Protein AF-A0A920AM09-F1 (afdb_monomer_lite)

Radius of gyration: 29.44 Å; chains: 1; bounding box: 58×62×79 Å

pLDDT: mean 76.18, std 18.95, range [20.17, 94.5]

Structure (mmCIF, N/CA/C/O backbone):
data_AF-A0A920AM09-F1
#
_entry.id   AF-A0A920AM09-F1
#
loop_
_atom_site.group_PDB
_atom_site.id
_atom_site.type_symbol
_atom_site.label_atom_id
_atom_site.label_alt_id
_atom_site.label_comp_id
_atom_site.label_asym_id
_atom_site.label_entity_id
_atom_site.label_seq_id
_atom_site.pdbx_PDB_ins_code
_atom_site.Cartn_x
_atom_site.Cartn_y
_atom_site.Cartn_z
_atom_site.occupancy
_atom_site.B_iso_or_equiv
_atom_site.auth_seq_id
_atom_site.auth_comp_id
_atom_site.auth_asym_id
_atom_site.auth_atom_id
_atom_site.pdbx_PDB_model_num
ATOM 1 N N . MET A 1 1 ? -34.290 -19.938 32.658 1.00 31.14 1 MET A N 1
ATOM 2 C CA . MET A 1 1 ? -33.716 -21.029 31.843 1.00 31.14 1 MET A CA 1
ATOM 3 C C . MET A 1 1 ? -32.920 -20.374 30.726 1.00 31.14 1 MET A C 1
ATOM 5 O O . MET A 1 1 ? -33.521 -19.741 29.872 1.00 31.14 1 MET A O 1
ATOM 9 N N . TRP A 1 2 ? -31.589 -20.381 30.822 1.00 20.17 2 TRP A N 1
ATOM 10 C CA . TRP A 1 2 ? -30.698 -19.713 29.867 1.00 20.17 2 TRP A CA 1
ATOM 11 C C . TRP A 1 2 ? -30.394 -20.670 28.713 1.00 20.17 2 TRP A C 1
ATOM 13 O O . TRP A 1 2 ? -29.885 -21.763 28.949 1.00 20.17 2 TRP A O 1
ATOM 23 N N . ILE A 1 3 ? -30.733 -20.288 27.482 1.00 25.25 3 ILE A N 1
ATOM 24 C CA . ILE A 1 3 ? -30.400 -21.063 26.281 1.00 25.25 3 ILE A CA 1
ATOM 25 C C . ILE A 1 3 ? -29.057 -20.542 25.762 1.00 25.25 3 ILE A C 1
ATOM 27 O O . ILE A 1 3 ? -28.988 -19.478 25.153 1.00 25.25 3 ILE A O 1
ATOM 31 N N . LEU A 1 4 ? -27.988 -21.293 26.025 1.00 26.59 4 LEU A N 1
ATOM 32 C CA . LEU A 1 4 ? -26.680 -21.108 25.397 1.00 26.59 4 LEU A CA 1
ATOM 33 C C . LEU A 1 4 ? -26.758 -21.617 23.951 1.00 26.59 4 LEU A C 1
ATOM 35 O O . LEU A 1 4 ? -26.717 -22.824 23.712 1.00 26.59 4 LEU A O 1
ATOM 39 N N . LYS A 1 5 ? -26.870 -20.708 22.977 1.00 24.98 5 LYS A N 1
ATOM 40 C CA . LYS A 1 5 ? -26.610 -21.041 21.570 1.00 24.98 5 LYS A CA 1
ATOM 41 C C . LYS A 1 5 ? -25.098 -21.157 21.377 1.00 24.98 5 LYS A C 1
ATOM 43 O O . LYS A 1 5 ? -24.401 -20.151 21.333 1.00 24.98 5 LYS A O 1
ATOM 48 N N . HIS A 1 6 ? -24.607 -22.387 21.261 1.00 26.73 6 HIS A N 1
ATOM 49 C CA . HIS A 1 6 ? -23.280 -22.654 20.719 1.00 26.73 6 HIS A CA 1
ATOM 50 C C . HIS A 1 6 ? -23.381 -22.617 19.194 1.00 26.73 6 HIS A C 1
ATOM 52 O O . HIS A 1 6 ? -23.959 -23.516 18.584 1.00 26.73 6 HIS A O 1
ATOM 58 N N . SER A 1 7 ? -22.846 -21.567 18.580 1.00 26.58 7 SER A N 1
ATOM 59 C CA . SER A 1 7 ? -22.617 -21.528 17.138 1.00 26.58 7 SER A CA 1
ATOM 60 C C . SER A 1 7 ? -21.300 -22.247 16.858 1.00 26.58 7 SER A C 1
ATOM 62 O O . SER A 1 7 ? -20.233 -21.646 16.922 1.00 26.58 7 SER A O 1
ATOM 64 N N . VAL A 1 8 ? -21.359 -23.553 16.598 1.00 26.77 8 VAL A N 1
ATOM 65 C CA . VAL A 1 8 ? -20.228 -24.274 16.004 1.00 26.77 8 VAL A CA 1
ATOM 66 C C . VAL A 1 8 ? -20.214 -23.914 14.523 1.00 26.77 8 VAL A C 1
ATOM 68 O O . VAL A 1 8 ? -21.102 -24.315 13.772 1.00 26.77 8 VAL A O 1
ATOM 71 N N . MET A 1 9 ? -19.232 -23.110 14.118 1.00 29.09 9 MET A N 1
ATOM 72 C CA . MET A 1 9 ? -18.937 -22.841 12.714 1.00 29.09 9 MET A CA 1
ATOM 73 C C . MET A 1 9 ? -18.403 -24.138 12.095 1.00 29.09 9 MET A C 1
ATOM 75 O O . MET A 1 9 ? -17.237 -24.486 12.260 1.00 29.09 9 MET A O 1
ATOM 79 N N . VAL A 1 10 ? -19.279 -24.900 11.439 1.00 29.64 10 VAL A N 1
ATOM 80 C CA . VAL A 1 10 ? -18.875 -26.040 10.609 1.00 29.64 10 VAL A CA 1
ATOM 81 C C . VAL A 1 10 ? -18.317 -25.457 9.318 1.00 29.64 10 VAL A C 1
ATOM 83 O O . VAL A 1 10 ? -19.069 -25.081 8.424 1.00 29.64 10 VAL A O 1
ATOM 86 N N . ILE A 1 11 ? -16.995 -25.315 9.264 1.00 38.12 11 ILE A N 1
ATOM 87 C CA . ILE A 1 11 ? -16.286 -24.887 8.061 1.00 38.12 11 ILE A CA 1
ATOM 88 C C . ILE A 1 11 ? -16.255 -26.088 7.107 1.00 38.12 11 ILE A C 1
ATOM 90 O O . ILE A 1 11 ? -15.600 -27.094 7.384 1.00 38.12 11 ILE A O 1
ATOM 94 N N . ASP A 1 12 ? -17.009 -26.009 6.010 1.00 35.03 12 ASP A N 1
ATOM 95 C CA . ASP A 1 12 ? -17.034 -27.030 4.962 1.00 35.03 12 ASP A CA 1
ATOM 96 C C . ASP A 1 12 ? -15.652 -27.095 4.281 1.00 35.03 12 ASP A C 1
ATOM 98 O O . ASP A 1 12 ? -15.091 -26.082 3.860 1.00 35.03 12 ASP A O 1
ATOM 102 N N . HIS A 1 13 ? -15.082 -28.294 4.152 1.00 35.12 13 HIS A N 1
ATOM 103 C CA . HIS A 1 13 ? -13.776 -28.530 3.526 1.00 35.12 13 HIS A CA 1
ATOM 104 C C . HIS A 1 13 ? -13.723 -28.041 2.062 1.00 35.12 13 HIS A C 1
ATOM 106 O O . HIS A 1 13 ? -12.643 -27.787 1.523 1.00 35.12 13 HIS A O 1
ATOM 112 N N . LYS A 1 14 ? -14.884 -27.875 1.414 1.00 33.62 14 LYS A N 1
ATOM 113 C CA . LYS A 1 14 ? -15.001 -27.268 0.084 1.00 33.62 14 LYS A CA 1
ATOM 114 C C . LYS A 1 14 ? -14.874 -25.739 0.123 1.00 33.62 14 LYS A C 1
ATOM 116 O O . LYS A 1 14 ? -14.200 -25.175 -0.732 1.00 33.62 14 LYS A O 1
ATOM 121 N N . GLN A 1 15 ? -15.416 -25.092 1.159 1.00 33.66 15 GLN A N 1
ATOM 122 C CA . GLN A 1 15 ? -15.215 -23.659 1.406 1.00 33.66 15 GLN A CA 1
ATOM 123 C C . GLN A 1 15 ? -13.761 -23.343 1.749 1.00 33.66 15 GLN A C 1
ATOM 125 O O . GLN A 1 15 ? -13.256 -22.325 1.301 1.00 33.66 15 GLN A O 1
ATOM 130 N N . LEU A 1 16 ? -13.059 -24.222 2.470 1.00 33.50 16 LEU A N 1
ATOM 131 C CA . LEU A 1 16 ? -11.626 -24.051 2.740 1.00 33.50 16 LEU A CA 1
ATOM 132 C C . LEU A 1 16 ? -10.781 -24.093 1.467 1.00 33.50 16 LEU A C 1
ATOM 134 O O . LEU A 1 16 ? -9.867 -23.293 1.323 1.00 33.50 16 LEU A O 1
ATOM 138 N N . LEU A 1 17 ? -11.083 -24.996 0.533 1.00 32.41 17 LEU A N 1
ATOM 139 C CA . LEU A 1 17 ? -10.354 -25.075 -0.735 1.00 32.41 17 LEU A CA 1
ATOM 140 C C . LEU A 1 17 ? -10.650 -23.877 -1.640 1.00 32.41 17 LEU A C 1
ATOM 142 O O . LEU A 1 17 ? -9.716 -23.328 -2.214 1.00 32.41 17 LEU A O 1
ATOM 146 N N . ASP A 1 18 ? -11.904 -23.433 -1.723 1.00 35.16 18 ASP A N 1
ATOM 147 C CA . ASP A 1 18 ? -12.255 -22.232 -2.485 1.00 35.16 18 ASP A CA 1
ATOM 148 C C . ASP A 1 18 ? -11.662 -20.964 -1.843 1.00 35.16 18 ASP A C 1
ATOM 150 O O . ASP A 1 18 ? -11.123 -20.124 -2.559 1.00 35.16 18 ASP A O 1
ATOM 154 N N . GLN A 1 19 ? -11.651 -20.859 -0.509 1.00 35.53 19 GLN A N 1
ATOM 155 C CA . GLN A 1 19 ? -11.023 -19.753 0.223 1.00 35.53 19 GLN A CA 1
ATOM 156 C C . GLN A 1 19 ? -9.501 -19.750 0.038 1.00 35.53 19 GLN A C 1
ATOM 158 O O . GLN A 1 19 ? -8.938 -18.718 -0.298 1.00 35.53 19 GLN A O 1
ATOM 163 N N . VAL A 1 20 ? -8.837 -20.906 0.139 1.00 37.91 20 VAL A N 1
ATOM 164 C CA . VAL A 1 20 ? -7.390 -21.039 -0.113 1.00 37.91 20 VAL A CA 1
ATOM 165 C C . VAL A 1 20 ? -7.051 -20.738 -1.576 1.00 37.91 20 VAL A C 1
ATOM 167 O O . VAL A 1 20 ? -6.020 -20.134 -1.861 1.00 37.91 20 VAL A O 1
ATOM 170 N N . LEU A 1 21 ? -7.908 -21.118 -2.528 1.00 36.75 21 LEU A N 1
ATOM 171 C CA . LEU A 1 21 ? -7.724 -20.800 -3.947 1.00 36.75 21 LEU A CA 1
ATOM 172 C C . LEU A 1 21 ? -7.979 -19.320 -4.261 1.00 36.75 21 LEU A C 1
ATOM 174 O O . LEU A 1 21 ? -7.355 -18.799 -5.188 1.00 36.75 21 LEU A O 1
ATOM 178 N N . VAL A 1 22 ? -8.865 -18.648 -3.522 1.00 43.53 22 VAL A N 1
ATOM 179 C CA . VAL A 1 22 ? -9.056 -17.190 -3.568 1.00 43.53 22 VAL A CA 1
ATOM 180 C C . VAL A 1 22 ? -7.866 -16.482 -2.916 1.00 43.53 22 VAL A C 1
ATOM 182 O O . VAL A 1 22 ? -7.289 -15.593 -3.535 1.00 43.53 22 VAL A O 1
ATOM 185 N N . ASP A 1 23 ? -7.399 -16.940 -1.757 1.00 40.09 23 ASP A N 1
ATOM 186 C CA . ASP A 1 23 ? -6.243 -16.377 -1.054 1.00 40.09 23 ASP A CA 1
ATOM 187 C C . ASP A 1 23 ? -4.945 -16.536 -1.867 1.00 40.09 23 ASP A C 1
ATOM 189 O O . ASP A 1 23 ? -4.168 -15.591 -1.987 1.00 40.09 23 ASP A O 1
ATOM 193 N N . LEU A 1 24 ? -4.736 -17.673 -2.545 1.00 42.25 24 LEU A N 1
ATOM 194 C CA . LEU A 1 24 ? -3.617 -17.870 -3.483 1.00 42.25 24 LEU A CA 1
ATOM 195 C C . LEU A 1 24 ? -3.720 -16.997 -4.745 1.00 42.25 24 LEU A C 1
ATOM 197 O O . LEU A 1 24 ? -2.704 -16.681 -5.366 1.00 42.25 24 LEU A O 1
ATOM 201 N N . GLN A 1 25 ? -4.930 -16.603 -5.147 1.00 44.97 25 GLN A N 1
ATOM 202 C CA . GLN A 1 25 ? -5.145 -15.659 -6.248 1.00 44.97 25 GLN A CA 1
ATOM 203 C C . GLN A 1 25 ? -4.912 -14.208 -5.828 1.00 44.97 25 GLN A C 1
ATOM 205 O O . GLN A 1 25 ? -4.447 -13.405 -6.643 1.00 44.97 25 GLN A O 1
ATOM 210 N N . GLU A 1 26 ? -5.212 -13.882 -4.574 1.00 51.38 26 GLU A N 1
ATOM 211 C CA . GLU A 1 26 ? -5.020 -12.561 -3.984 1.00 51.38 26 GLU A CA 1
ATOM 212 C C . GLU A 1 26 ? -3.545 -12.318 -3.592 1.00 51.38 26 GLU A C 1
ATOM 214 O O . GLU A 1 26 ? -3.037 -11.212 -3.780 1.00 51.38 26 GLU A O 1
ATOM 219 N N . LEU A 1 27 ? -2.803 -13.367 -3.197 1.00 46.97 27 LEU A N 1
ATOM 220 C CA . LEU A 1 27 ? -1.355 -13.335 -2.894 1.00 46.97 27 LEU A CA 1
ATOM 221 C C . LEU A 1 27 ? -0.475 -12.842 -4.061 1.00 46.97 27 LEU A C 1
ATOM 223 O O . LEU A 1 27 ? 0.692 -12.508 -3.874 1.00 46.97 27 LEU A O 1
ATOM 227 N N . LEU A 1 28 ? -1.028 -12.779 -5.275 1.00 51.00 28 LEU A N 1
ATOM 228 C CA . LEU A 1 28 ? -0.326 -12.417 -6.507 1.00 51.00 28 LEU A CA 1
ATOM 229 C C . LEU A 1 28 ? -0.777 -11.072 -7.103 1.00 51.00 28 LEU A C 1
ATOM 231 O O . LEU A 1 28 ? -0.385 -10.742 -8.229 1.00 51.00 28 LEU A O 1
ATOM 235 N N . LYS A 1 29 ? -1.614 -10.290 -6.405 1.00 64.44 29 LYS A N 1
ATOM 236 C CA . LYS A 1 29 ? -2.053 -8.961 -6.873 1.00 64.44 29 LYS A CA 1
ATOM 237 C C . LYS A 1 29 ? -1.045 -7.883 -6.479 1.00 64.44 29 LYS A C 1
ATOM 239 O O . LYS A 1 29 ? -1.241 -7.114 -5.543 1.00 64.44 29 LYS A O 1
ATOM 244 N N . VAL A 1 30 ? 0.069 -7.890 -7.199 1.00 72.31 30 VAL A N 1
ATOM 245 C CA . VAL A 1 30 ? 0.989 -6.758 -7.283 1.00 72.31 30 VAL A CA 1
ATOM 246 C C . VAL A 1 30 ? 0.528 -5.870 -8.432 1.00 72.31 30 VAL A C 1
ATOM 248 O O . VAL A 1 30 ? 0.521 -6.320 -9.582 1.00 72.31 30 VAL A O 1
ATOM 251 N N . ASP A 1 31 ? 0.186 -4.628 -8.111 1.00 82.56 31 ASP A N 1
ATOM 252 C CA . ASP A 1 31 ? -0.148 -3.588 -9.074 1.00 82.56 31 ASP A CA 1
ATOM 253 C C . ASP A 1 31 ? 1.057 -2.654 -9.241 1.00 82.56 31 ASP A C 1
ATOM 255 O O . ASP A 1 31 ? 1.621 -2.143 -8.272 1.00 82.56 31 ASP A O 1
ATOM 259 N N . LEU A 1 32 ? 1.477 -2.459 -10.487 1.00 87.19 32 LEU A N 1
ATOM 260 C CA . LEU A 1 32 ? 2.599 -1.614 -10.879 1.00 87.19 32 LEU A CA 1
ATOM 261 C C . LEU A 1 32 ? 2.048 -0.458 -11.708 1.00 87.19 32 LEU A C 1
ATOM 263 O O . LEU A 1 32 ? 1.533 -0.661 -12.807 1.00 87.19 32 LEU A O 1
ATOM 267 N N . ALA A 1 33 ? 2.150 0.752 -11.177 1.00 90.44 33 ALA A N 1
ATOM 268 C CA . ALA A 1 33 ? 1.653 1.972 -11.792 1.00 90.44 33 ALA A CA 1
ATOM 269 C C . ALA A 1 33 ? 2.792 2.736 -12.474 1.00 90.44 33 ALA A C 1
ATOM 271 O O . ALA A 1 33 ? 3.104 3.864 -12.101 1.00 90.44 33 ALA A O 1
ATOM 272 N N . TYR A 1 34 ? 3.430 2.092 -13.454 1.00 89.75 34 TYR A N 1
ATOM 273 C CA . TYR A 1 34 ? 4.466 2.692 -14.294 1.00 89.75 34 TYR A CA 1
ATOM 274 C C . TYR A 1 34 ? 3.989 2.698 -15.748 1.00 89.75 34 TYR A C 1
ATOM 276 O O . TYR A 1 34 ? 3.865 1.649 -16.384 1.00 89.75 34 TYR A O 1
ATOM 284 N N . GLY A 1 35 ? 3.688 3.884 -16.276 1.00 87.56 35 GLY A N 1
ATOM 285 C CA . GLY A 1 35 ? 3.121 4.017 -17.617 1.00 87.56 35 GLY A CA 1
ATOM 286 C C . GLY A 1 35 ? 4.112 3.679 -18.729 1.00 87.56 35 GLY A C 1
ATOM 287 O O . GLY A 1 35 ? 5.285 4.031 -18.647 1.00 87.56 35 GLY A O 1
ATOM 288 N N . GLY A 1 36 ? 3.627 3.017 -19.784 1.00 85.06 36 GLY A N 1
ATOM 289 C CA . GLY A 1 36 ? 4.406 2.752 -21.005 1.00 85.06 36 GLY A CA 1
ATOM 290 C C . GLY A 1 36 ? 5.443 1.630 -20.889 1.00 85.06 36 GLY A C 1
ATOM 291 O O . GLY A 1 36 ? 6.280 1.474 -21.773 1.00 85.06 36 GLY A O 1
ATOM 292 N N . VAL A 1 37 ? 5.405 0.848 -19.806 1.00 89.94 37 VAL A N 1
ATOM 293 C CA . VAL A 1 37 ? 6.355 -0.250 -19.552 1.00 89.94 37 VAL A CA 1
ATOM 294 C C . VAL A 1 37 ? 5.859 -1.575 -20.130 1.00 89.94 37 VAL A C 1
ATOM 296 O O . VAL A 1 37 ? 6.632 -2.350 -20.688 1.00 89.94 37 VAL A O 1
ATOM 299 N N . VAL A 1 38 ? 4.555 -1.836 -20.016 1.00 89.88 38 VAL A N 1
ATOM 300 C CA . VAL A 1 38 ? 3.891 -3.027 -20.561 1.00 89.88 38 VAL A CA 1
ATOM 301 C C . VAL A 1 38 ? 2.783 -2.557 -21.490 1.00 89.88 38 VAL A C 1
ATOM 303 O O . VAL A 1 38 ? 1.700 -2.217 -21.032 1.00 89.88 38 VAL A O 1
ATOM 306 N N . GLY A 1 39 ? 3.041 -2.523 -22.797 1.00 87.38 39 GLY A N 1
ATOM 307 C CA . GLY A 1 39 ? 2.100 -1.932 -23.756 1.00 87.38 39 GLY A CA 1
ATOM 308 C C . GLY A 1 39 ? 1.770 -0.467 -23.429 1.00 87.38 39 GLY A C 1
ATOM 309 O O . GLY A 1 39 ? 2.557 0.227 -22.790 1.00 87.38 39 GLY A O 1
ATOM 310 N N . ASP A 1 40 ? 0.582 -0.014 -23.831 1.00 86.12 40 ASP A N 1
ATOM 311 C CA . ASP A 1 40 ? 0.168 1.394 -23.706 1.00 86.12 40 ASP A CA 1
ATOM 312 C C . ASP A 1 40 ? -0.620 1.705 -22.418 1.00 86.12 40 ASP A C 1
ATOM 314 O O . ASP A 1 40 ? -1.304 2.726 -22.324 1.00 86.12 40 ASP A O 1
ATOM 318 N N . CYS A 1 41 ? -0.585 0.826 -21.413 1.00 88.69 41 CYS A N 1
ATOM 319 C CA . CYS A 1 41 ? -1.321 1.045 -20.169 1.00 88.69 41 CYS A CA 1
ATOM 320 C C . CYS A 1 41 ? -0.504 1.796 -19.110 1.00 88.69 41 CYS A C 1
ATOM 322 O O . CYS A 1 41 ? 0.717 1.686 -19.014 1.00 88.69 41 CYS A O 1
ATOM 324 N N . SER A 1 42 ? -1.218 2.557 -18.275 1.00 88.19 42 SER A N 1
ATOM 325 C CA . SER A 1 42 ? -0.644 3.275 -17.128 1.00 88.19 42 SER A CA 1
ATOM 326 C C . SER A 1 42 ? -0.344 2.357 -15.942 1.00 88.19 42 SER A C 1
ATOM 328 O O . SER A 1 42 ? 0.542 2.650 -15.148 1.00 88.19 42 SER A O 1
ATOM 330 N N . ASN A 1 43 ? -1.095 1.258 -15.831 1.00 90.00 43 ASN A N 1
ATOM 331 C CA . ASN A 1 43 ? -0.969 0.267 -14.772 1.00 90.00 43 ASN A CA 1
ATOM 332 C C . ASN A 1 43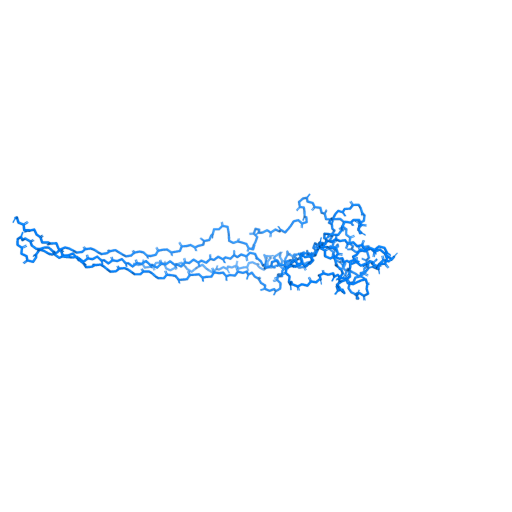 ? -0.878 -1.125 -15.388 1.00 90.00 43 ASN A C 1
ATOM 334 O O . ASN A 1 43 ? -1.633 -1.467 -16.304 1.00 90.00 43 ASN A O 1
ATOM 338 N N . PHE A 1 44 ? -0.013 -1.954 -14.832 1.00 90.69 44 PHE A N 1
ATOM 339 C CA . PHE A 1 44 ? 0.125 -3.347 -15.210 1.00 90.69 44 PHE A CA 1
ATOM 340 C C . PHE A 1 44 ? 0.299 -4.213 -13.974 1.00 90.69 44 PHE A C 1
ATOM 342 O O . PHE A 1 44 ? 0.564 -3.747 -12.869 1.00 90.69 44 PHE A O 1
ATOM 349 N N . ARG A 1 45 ? 0.115 -5.509 -14.168 1.00 88.38 45 ARG A N 1
ATOM 350 C CA . ARG A 1 45 ? 0.266 -6.495 -13.111 1.00 88.38 45 ARG A CA 1
ATOM 351 C C . ARG A 1 45 ? 0.872 -7.758 -13.669 1.00 88.38 45 ARG A C 1
ATOM 353 O O . ARG A 1 45 ? 0.797 -8.042 -14.868 1.00 88.38 45 ARG A O 1
ATOM 360 N N . ARG A 1 46 ? 1.432 -8.557 -12.774 1.00 87.12 46 ARG A N 1
ATOM 361 C CA . ARG A 1 46 ? 1.905 -9.887 -13.128 1.00 87.12 46 ARG A CA 1
ATOM 362 C C . ARG A 1 46 ? 0.715 -10.774 -13.510 1.00 87.12 46 ARG A C 1
ATOM 364 O O . ARG A 1 46 ? -0.328 -10.766 -12.848 1.00 87.12 46 ARG A O 1
ATOM 371 N N . GLN A 1 47 ? 0.875 -11.550 -14.572 1.00 85.50 47 GLN A N 1
ATOM 372 C CA . GLN A 1 47 ? -0.077 -12.567 -14.988 1.00 85.50 47 GLN A CA 1
ATOM 373 C C . GLN A 1 47 ? -0.184 -13.671 -13.924 1.00 85.50 47 GLN A C 1
ATOM 375 O O . GLN A 1 47 ? 0.722 -13.927 -13.121 1.00 85.50 47 GLN A O 1
ATOM 380 N N . LYS A 1 48 ? -1.346 -14.321 -13.868 1.00 80.75 48 LYS A N 1
ATOM 381 C CA . LYS A 1 48 ? -1.577 -15.428 -12.939 1.00 80.75 48 LYS A CA 1
ATOM 382 C C . LYS A 1 48 ? -0.797 -16.654 -13.422 1.00 80.75 48 LYS A C 1
ATOM 384 O O . LYS A 1 48 ? -0.898 -17.020 -14.584 1.00 80.75 48 LYS A O 1
ATOM 389 N N . GLY A 1 49 ? -0.058 -17.296 -12.517 1.00 78.50 49 GLY A N 1
ATOM 390 C CA . GLY A 1 49 ? 0.689 -18.528 -12.803 1.00 78.50 49 GLY A CA 1
ATOM 391 C C . GLY A 1 49 ? 2.098 -18.343 -13.378 1.00 78.50 49 GLY A C 1
ATOM 392 O O . GLY A 1 49 ? 2.806 -19.333 -13.518 1.00 78.50 49 GLY A O 1
ATOM 393 N N . THR A 1 50 ? 2.535 -17.115 -13.663 1.00 81.88 50 THR A N 1
ATOM 394 C CA . THR A 1 50 ? 3.926 -16.829 -14.056 1.00 81.88 50 THR A CA 1
ATOM 395 C C . THR A 1 50 ? 4.809 -16.611 -12.824 1.00 81.88 50 THR A C 1
ATOM 397 O O . THR A 1 50 ? 4.300 -16.542 -11.706 1.00 81.88 50 THR A O 1
ATOM 400 N N . ASN A 1 51 ? 6.132 -16.530 -12.982 1.00 80.88 51 ASN A N 1
ATOM 401 C CA . ASN A 1 51 ? 7.062 -16.191 -11.893 1.00 80.88 51 ASN A CA 1
ATOM 402 C C . ASN A 1 51 ? 7.443 -14.699 -11.878 1.00 80.88 51 ASN A C 1
ATOM 404 O O . ASN A 1 51 ? 7.949 -14.231 -10.863 1.00 80.88 51 ASN A O 1
ATOM 408 N N . GLY A 1 52 ? 7.120 -13.938 -12.933 1.00 81.06 52 GLY A N 1
ATOM 409 C CA . GLY A 1 52 ? 7.420 -12.505 -13.016 1.00 81.06 52 GLY A CA 1
ATOM 410 C C . GLY A 1 52 ? 8.889 -12.228 -13.333 1.00 81.06 52 GLY A C 1
ATOM 411 O O . GLY A 1 52 ? 9.401 -11.176 -12.967 1.00 81.06 52 GLY A O 1
ATOM 412 N N . SER A 1 53 ? 9.573 -13.183 -13.965 1.00 85.25 53 SER A N 1
ATOM 413 C CA . SER A 1 53 ? 10.994 -13.089 -14.314 1.00 85.25 53 SER A CA 1
ATOM 414 C C . SER A 1 53 ? 11.226 -12.594 -15.745 1.00 85.25 53 SER A C 1
ATOM 416 O O . SER A 1 53 ? 12.368 -12.354 -16.126 1.00 85.25 53 SER A O 1
ATOM 418 N N . SER A 1 54 ? 10.169 -12.431 -16.544 1.00 87.19 54 SER A N 1
ATOM 419 C CA . SER A 1 54 ? 10.220 -11.883 -17.903 1.00 87.19 54 SER A CA 1
ATOM 420 C C . SER A 1 54 ? 9.224 -10.730 -18.069 1.00 87.19 54 SER A C 1
ATOM 422 O O . SER A 1 54 ? 8.140 -10.796 -17.493 1.00 87.19 54 SER A O 1
ATOM 424 N N . PRO A 1 55 ? 9.492 -9.717 -18.919 1.00 87.19 55 PRO A N 1
ATOM 425 C CA . PRO A 1 55 ? 8.493 -8.697 -19.263 1.00 87.19 55 PRO A CA 1
ATOM 426 C C . PRO A 1 55 ? 7.182 -9.282 -19.810 1.00 87.19 55 PRO A C 1
ATOM 428 O O . PRO A 1 55 ? 6.108 -8.733 -19.579 1.00 87.19 55 PRO A O 1
ATOM 431 N N . SER A 1 56 ? 7.256 -10.432 -20.490 1.00 90.00 56 SER A N 1
ATOM 432 C CA . SER A 1 56 ? 6.083 -11.142 -21.023 1.00 90.00 56 SER A CA 1
ATOM 433 C C . SER A 1 56 ? 5.177 -11.750 -19.945 1.00 90.00 56 SER A C 1
ATOM 435 O O . SER A 1 56 ? 4.022 -12.063 -20.227 1.00 90.00 56 SER A O 1
ATOM 437 N N . ASP A 1 57 ? 5.659 -11.852 -18.702 1.00 88.44 57 ASP A N 1
ATOM 438 C CA . ASP A 1 57 ? 4.881 -12.329 -17.557 1.00 88.44 57 ASP A CA 1
ATOM 439 C C . ASP A 1 57 ? 3.914 -11.277 -17.015 1.00 88.44 57 ASP A C 1
ATOM 441 O O . ASP A 1 57 ? 3.179 -11.556 -16.066 1.00 88.44 57 ASP A O 1
ATOM 445 N N . PHE A 1 58 ? 3.921 -10.069 -17.572 1.00 89.38 58 PHE A N 1
ATOM 446 C CA . PHE A 1 58 ? 3.084 -8.959 -17.148 1.00 89.38 58 PHE A CA 1
ATOM 447 C C . PHE A 1 58 ? 2.030 -8.659 -18.205 1.00 89.38 58 PHE A C 1
ATOM 449 O O . PHE A 1 58 ? 2.178 -8.965 -19.387 1.00 89.38 58 PHE A O 1
ATOM 456 N N . ARG A 1 59 ? 0.909 -8.103 -17.760 1.00 91.62 59 ARG A N 1
ATOM 457 C CA . ARG A 1 59 ? -0.174 -7.650 -18.627 1.00 91.62 59 ARG A CA 1
ATOM 458 C C . ARG A 1 59 ? -0.747 -6.354 -18.097 1.00 91.62 59 ARG A C 1
ATOM 460 O O . ARG A 1 59 ? -0.653 -6.076 -16.900 1.00 91.62 59 ARG A O 1
ATOM 467 N N . CYS A 1 60 ? -1.420 -5.619 -18.970 1.00 92.06 60 CYS A N 1
ATOM 468 C CA . CYS A 1 60 ? -2.168 -4.450 -18.551 1.00 92.06 60 CYS A CA 1
ATOM 469 C C . CYS A 1 60 ? -3.192 -4.792 -17.470 1.00 92.06 60 CYS A C 1
ATOM 471 O O . CYS A 1 60 ? -3.852 -5.838 -17.505 1.00 92.06 60 CYS A O 1
ATOM 473 N N . TRP A 1 61 ? -3.276 -3.896 -16.493 1.00 89.00 61 TRP A N 1
ATOM 474 C CA . TRP A 1 61 ? -4.273 -3.937 -15.442 1.00 89.00 61 TRP A CA 1
ATOM 475 C C . TRP A 1 61 ? -5.624 -3.507 -16.018 1.00 89.00 61 TRP A C 1
ATOM 477 O O . TRP A 1 61 ? -5.710 -2.570 -16.813 1.00 89.00 61 TRP A O 1
ATOM 487 N N . THR A 1 62 ? -6.686 -4.197 -15.622 1.00 88.25 62 THR A N 1
ATOM 488 C CA . THR A 1 62 ? -8.035 -4.044 -16.167 1.00 88.25 62 THR A CA 1
ATOM 489 C C . THR A 1 62 ? -9.057 -3.853 -15.050 1.00 88.25 62 THR A C 1
ATOM 491 O O . THR A 1 62 ? -9.113 -4.609 -14.083 1.00 88.25 62 THR A O 1
ATOM 494 N N . SER A 1 63 ? -9.896 -2.824 -15.181 1.00 81.31 63 SER A N 1
ATOM 495 C CA . SER A 1 63 ? -11.014 -2.571 -14.268 1.00 81.31 63 SER A CA 1
ATOM 496 C C . SER A 1 63 ? -12.301 -3.151 -14.861 1.00 81.31 63 SER A C 1
ATOM 498 O O . SER A 1 63 ? -12.575 -2.861 -16.026 1.00 81.31 63 SER A O 1
ATOM 500 N N . PRO A 1 64 ? -13.145 -3.854 -14.081 1.00 79.94 64 PRO A N 1
ATOM 501 C CA . PRO A 1 64 ? -13.071 -4.044 -12.627 1.00 79.94 64 PRO A CA 1
ATOM 502 C C . PRO A 1 64 ? -12.309 -5.298 -12.162 1.00 79.94 64 PRO A C 1
ATOM 504 O O . PRO A 1 64 ? -12.039 -5.398 -10.968 1.00 79.94 64 PRO A O 1
ATOM 507 N N . ASP A 1 65 ? -11.963 -6.217 -13.064 1.00 79.88 65 ASP A N 1
ATOM 508 C CA . ASP A 1 65 ? -11.522 -7.583 -12.731 1.00 79.88 65 ASP A CA 1
ATOM 509 C C . ASP A 1 65 ? -10.248 -7.658 -11.876 1.00 79.88 65 ASP A C 1
ATOM 511 O O . ASP A 1 65 ? -10.087 -8.570 -11.063 1.00 79.88 65 ASP A O 1
ATOM 515 N N . ASP A 1 66 ? -9.343 -6.689 -12.020 1.00 79.69 66 ASP A N 1
ATOM 516 C CA . ASP A 1 66 ? -8.090 -6.655 -11.266 1.00 79.69 66 ASP A CA 1
ATOM 517 C C . ASP A 1 66 ? -8.172 -5.896 -9.945 1.00 79.69 66 ASP A C 1
ATOM 519 O O . ASP A 1 66 ? -7.207 -5.900 -9.179 1.00 79.69 66 ASP A O 1
ATOM 523 N N . ARG A 1 67 ? -9.315 -5.278 -9.633 1.00 76.88 67 ARG A N 1
ATOM 524 C CA . ARG A 1 67 ? -9.489 -4.593 -8.352 1.00 76.88 67 ARG A CA 1
ATOM 525 C C . ARG A 1 67 ? -9.397 -5.594 -7.199 1.00 76.88 67 ARG A C 1
ATOM 527 O O . ARG A 1 67 ? -9.841 -6.742 -7.286 1.00 76.88 67 ARG A O 1
ATOM 534 N N . PHE A 1 68 ? -8.826 -5.137 -6.088 1.00 74.94 68 PHE A N 1
ATOM 535 C CA . PHE A 1 68 ? -8.845 -5.902 -4.848 1.00 74.94 68 PHE A CA 1
ATOM 536 C C . PHE A 1 68 ? -10.288 -6.063 -4.353 1.00 74.94 68 PHE A C 1
ATOM 538 O O . PHE A 1 68 ? -11.033 -5.079 -4.280 1.00 74.94 68 PHE A O 1
ATOM 545 N N . ASN A 1 69 ? -10.680 -7.292 -4.015 1.00 73.44 69 ASN A N 1
ATOM 546 C CA . ASN A 1 69 ? -12.003 -7.573 -3.475 1.00 73.44 69 ASN A CA 1
ATOM 547 C C . ASN A 1 69 ? -11.980 -7.443 -1.949 1.00 73.44 69 ASN A C 1
ATOM 549 O O . ASN A 1 69 ? -11.363 -8.241 -1.254 1.00 73.44 69 ASN A O 1
ATOM 553 N N . TYR A 1 70 ? -12.685 -6.444 -1.429 1.00 67.75 70 TYR A N 1
ATOM 554 C CA . TYR A 1 70 ? -12.747 -6.149 0.003 1.00 67.75 70 TYR A CA 1
ATOM 555 C C . TYR A 1 70 ? -13.799 -6.961 0.758 1.00 67.75 70 TYR A C 1
ATOM 557 O O . TYR A 1 70 ? -13.767 -6.996 1.984 1.00 67.75 70 TYR A O 1
ATOM 565 N N . ASN A 1 71 ? -14.738 -7.583 0.042 1.00 64.56 71 ASN A N 1
ATOM 566 C CA . ASN A 1 71 ? -15.899 -8.229 0.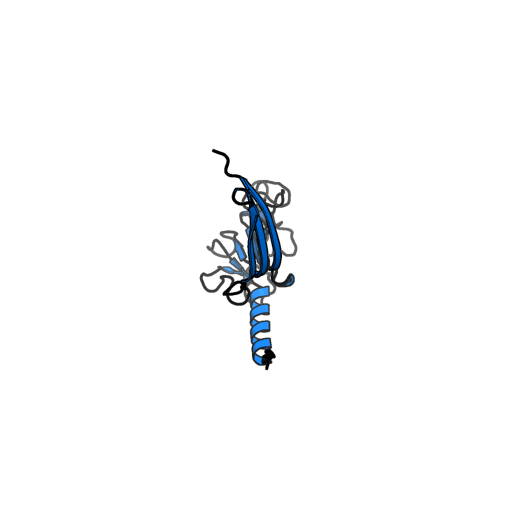643 1.00 64.56 71 ASN A CA 1
ATOM 567 C C . ASN A 1 71 ? -15.564 -9.370 1.629 1.00 64.56 71 ASN A C 1
ATOM 569 O O . ASN A 1 71 ? -16.270 -9.479 2.625 1.00 64.56 71 ASN A O 1
ATOM 573 N N . PRO A 1 72 ? -14.525 -10.205 1.409 1.00 63.09 72 PRO A N 1
ATOM 574 C CA . PRO A 1 72 ? -14.191 -11.261 2.363 1.00 63.09 72 PRO A CA 1
ATOM 575 C C . PRO A 1 72 ? -13.326 -10.789 3.542 1.00 63.09 72 PRO A C 1
ATOM 577 O O . PRO A 1 72 ? -13.264 -11.506 4.531 1.00 63.09 72 PRO A O 1
ATOM 580 N N . TYR A 1 73 ? -12.687 -9.614 3.458 1.00 56.72 73 TYR A N 1
ATOM 581 C CA . TYR A 1 73 ? -11.674 -9.168 4.432 1.00 56.72 73 TYR A CA 1
ATOM 582 C C . TYR A 1 73 ? -12.118 -8.003 5.333 1.00 56.72 73 TYR A C 1
ATOM 584 O O . TYR A 1 73 ? -11.340 -7.491 6.138 1.00 56.72 73 TYR A O 1
ATOM 592 N N . ASN A 1 74 ? -13.345 -7.517 5.156 1.00 55.81 74 ASN A N 1
ATOM 593 C CA . ASN A 1 74 ? -13.938 -6.479 5.991 1.00 55.81 74 ASN A CA 1
ATOM 594 C C . ASN A 1 74 ? -15.200 -7.038 6.644 1.00 55.81 74 ASN A C 1
ATOM 596 O O . ASN A 1 74 ? -16.009 -7.682 5.973 1.00 55.81 74 ASN A O 1
ATOM 600 N N . TYR A 1 75 ? -15.436 -6.710 7.915 1.00 56.72 75 TYR A N 1
ATOM 601 C CA . TYR A 1 75 ? -16.782 -6.876 8.452 1.00 56.72 75 TYR A CA 1
ATOM 602 C C . TYR A 1 75 ? -17.753 -5.976 7.680 1.00 56.72 75 TYR A C 1
ATOM 604 O O . TYR A 1 75 ? -17.525 -4.774 7.538 1.00 56.72 75 TYR A O 1
ATOM 612 N N . VAL A 1 76 ? -18.858 -6.556 7.207 1.00 57.31 76 VAL A N 1
ATOM 613 C CA . VAL A 1 76 ? -19.968 -5.798 6.603 1.00 57.31 76 VAL A CA 1
ATOM 614 C C . VAL A 1 76 ? -20.600 -4.861 7.642 1.00 57.31 76 VAL A C 1
ATOM 616 O O . VAL A 1 76 ? -21.044 -3.768 7.304 1.00 57.31 76 VAL A O 1
ATOM 619 N N . GLU A 1 77 ? -20.566 -5.256 8.917 1.00 53.84 77 GLU A N 1
ATOM 620 C CA . GLU A 1 77 ? -20.999 -4.457 10.060 1.00 53.84 77 GLU A CA 1
ATOM 621 C C . GLU A 1 77 ? -20.001 -4.610 11.213 1.00 53.84 77 GLU A C 1
ATOM 623 O O . GLU A 1 77 ? -19.731 -5.724 11.650 1.00 53.84 77 GLU A O 1
ATOM 628 N N . THR A 1 78 ? -19.461 -3.501 11.723 1.00 54.59 78 THR A N 1
ATOM 629 C CA . THR A 1 78 ? -18.619 -3.473 12.930 1.00 54.59 78 THR A CA 1
ATOM 630 C C . THR A 1 78 ? -19.461 -3.816 14.166 1.00 54.59 78 THR A C 1
ATOM 632 O O . THR A 1 78 ? -20.307 -2.996 14.549 1.00 54.59 78 THR A O 1
ATOM 635 N N . PRO A 1 79 ? -19.244 -4.960 14.842 1.00 58.50 79 PRO A N 1
ATOM 636 C CA . PRO A 1 79 ? -19.961 -5.265 16.072 1.00 58.50 79 PRO A CA 1
ATOM 637 C C . PRO A 1 79 ? -19.625 -4.224 17.147 1.00 58.50 79 PRO A C 1
ATOM 639 O O . PRO A 1 79 ? -18.457 -3.939 17.422 1.00 58.50 79 PRO A O 1
ATOM 642 N N . ASN A 1 80 ? -20.660 -3.624 17.739 1.00 64.44 80 ASN A N 1
ATOM 643 C CA . ASN A 1 80 ? -20.530 -2.611 18.784 1.00 64.44 80 ASN A CA 1
ATOM 644 C C . ASN A 1 80 ? -21.483 -2.944 19.931 1.00 64.44 80 ASN A C 1
ATOM 646 O O . ASN A 1 80 ? -22.684 -2.671 19.851 1.00 64.44 80 ASN A O 1
ATOM 650 N N . GLU A 1 81 ? -20.952 -3.523 21.002 1.00 71.50 81 GLU A N 1
ATOM 651 C CA . GLU A 1 81 ? -21.713 -3.780 22.217 1.00 71.50 81 GLU A CA 1
ATOM 652 C C . GLU A 1 81 ? -21.583 -2.594 23.173 1.00 71.50 81 GLU A C 1
ATOM 654 O O . GLU A 1 81 ? -20.483 -2.156 23.514 1.00 71.50 81 GLU A O 1
ATOM 659 N N . ARG A 1 82 ? -22.724 -2.061 23.626 1.00 79.62 82 ARG A N 1
ATOM 660 C CA . ARG A 1 82 ? -22.781 -0.943 24.577 1.00 79.62 82 ARG A CA 1
ATOM 661 C C . ARG A 1 82 ? -23.594 -1.329 25.803 1.00 79.62 82 ARG A C 1
ATOM 663 O O . ARG A 1 82 ? -24.790 -1.593 25.693 1.00 79.62 82 ARG A O 1
ATOM 670 N N . LYS A 1 83 ? -22.967 -1.295 26.977 1.00 78.94 83 LYS A N 1
ATOM 671 C CA . LYS A 1 83 ? -23.628 -1.470 28.277 1.00 78.94 83 LYS A CA 1
ATOM 672 C C . LYS A 1 83 ? -23.624 -0.136 29.006 1.00 78.94 83 LYS A C 1
ATOM 674 O O . LYS A 1 83 ? -22.564 0.415 29.272 1.00 78.94 83 LYS A O 1
ATOM 679 N N . ASN A 1 84 ? -24.806 0.380 29.330 1.00 81.25 84 ASN A N 1
ATOM 680 C CA . ASN A 1 84 ? -24.958 1.640 30.055 1.00 81.25 84 ASN A CA 1
ATOM 681 C C . ASN A 1 84 ? -25.727 1.399 31.355 1.00 81.25 84 ASN A C 1
ATOM 683 O O . ASN A 1 84 ? -26.778 0.762 31.349 1.00 81.25 84 ASN A O 1
ATOM 687 N N . PHE A 1 85 ? -25.223 1.954 32.451 1.00 84.62 85 PHE A N 1
ATOM 688 C CA . PHE A 1 85 ? -25.880 2.009 33.746 1.00 84.62 85 PHE A CA 1
ATOM 689 C C . PHE A 1 85 ? -26.018 3.468 34.185 1.00 84.62 85 PHE A C 1
ATOM 691 O O . PHE A 1 85 ? -25.095 4.271 34.038 1.00 84.62 85 PHE A O 1
ATOM 698 N N . TYR A 1 86 ? -27.187 3.806 34.722 1.00 86.75 86 TYR A N 1
ATOM 699 C CA . TYR A 1 86 ? -27.546 5.151 35.151 1.00 86.75 86 TYR A CA 1
ATOM 700 C C . TYR A 1 86 ? -28.235 5.082 36.512 1.00 86.75 86 TYR A C 1
ATOM 702 O O . TYR A 1 86 ? -29.195 4.330 36.678 1.00 86.75 86 TYR A O 1
ATOM 710 N N . ALA A 1 87 ? -27.788 5.904 37.459 1.00 87.38 87 ALA A N 1
ATOM 711 C CA . ALA A 1 87 ? -28.416 6.069 38.761 1.00 87.38 87 ALA A CA 1
ATOM 712 C C . ALA A 1 87 ? -28.454 7.550 39.159 1.00 87.38 87 ALA A C 1
ATOM 714 O O . ALA A 1 87 ? -27.459 8.267 39.057 1.00 87.38 87 ALA A O 1
ATOM 715 N N . LYS A 1 88 ? -29.605 8.010 39.655 1.00 88.56 88 LYS A N 1
ATOM 716 C CA . LYS A 1 88 ? -29.771 9.347 40.231 1.00 88.56 88 LYS A CA 1
ATOM 717 C C . LYS A 1 88 ? -30.592 9.251 41.511 1.00 88.56 88 LYS A C 1
ATOM 719 O O . LYS A 1 88 ? -31.669 8.665 41.503 1.00 88.56 88 LYS A O 1
ATOM 724 N N . GLY A 1 89 ? -30.091 9.848 42.585 1.00 87.94 89 GLY A N 1
ATOM 725 C CA . GLY A 1 89 ? -30.786 9.996 43.860 1.00 87.94 89 GLY A CA 1
ATOM 726 C C . GLY A 1 89 ? -30.904 11.469 44.239 1.00 87.94 89 GLY A C 1
ATOM 727 O O . GLY A 1 89 ? -29.995 12.255 43.975 1.00 87.94 89 GLY A O 1
ATOM 728 N N . ARG A 1 90 ? -32.024 11.845 44.856 1.00 88.44 90 ARG A N 1
ATOM 729 C CA . ARG A 1 90 ? -32.203 13.128 45.546 1.00 88.44 90 ARG A CA 1
ATOM 730 C C . ARG A 1 90 ? -32.699 12.827 46.952 1.00 88.44 90 ARG A C 1
ATOM 732 O O . ARG A 1 90 ? -33.592 11.999 47.108 1.00 88.44 90 ARG A O 1
ATOM 739 N N . TYR A 1 91 ? -32.114 13.476 47.944 1.00 85.50 91 TYR A N 1
ATOM 740 C CA . TYR A 1 91 ? -32.508 13.349 49.336 1.00 85.50 91 TYR A CA 1
ATOM 741 C C . TYR A 1 91 ? -32.630 14.736 49.959 1.00 85.50 91 TYR A C 1
ATOM 743 O O . TYR A 1 91 ? -31.668 15.507 49.945 1.00 85.50 91 TYR A O 1
ATOM 751 N N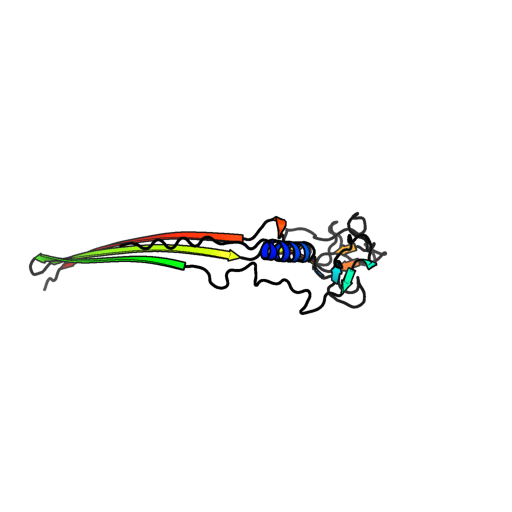 . SER A 1 92 ? -33.809 15.043 50.493 1.00 86.44 92 SER A N 1
ATOM 752 C CA . SER A 1 92 ? -34.071 16.297 51.195 1.00 86.44 92 SER A CA 1
ATOM 753 C C . SER A 1 92 ? -33.595 16.148 52.636 1.00 86.44 92 SER A C 1
ATOM 755 O O . SER A 1 92 ? -34.146 15.367 53.410 1.00 86.44 92 SER A O 1
ATOM 757 N N . VAL A 1 93 ? -32.511 16.845 52.972 1.00 82.38 93 VAL A N 1
ATOM 758 C CA . VAL A 1 93 ? -31.900 16.792 54.308 1.00 82.38 93 VAL A CA 1
ATOM 759 C C . VAL A 1 93 ? -32.684 17.672 55.283 1.00 82.38 93 VAL A C 1
ATOM 761 O O . VAL A 1 93 ? -32.827 17.324 56.451 1.00 82.38 93 VAL A O 1
ATOM 764 N N . THR A 1 94 ? -33.216 18.792 54.796 1.00 86.38 94 THR A N 1
ATOM 765 C CA . THR A 1 94 ? -34.110 19.714 55.513 1.00 86.38 94 THR A CA 1
ATOM 766 C C . THR A 1 94 ? -35.178 20.237 54.546 1.00 86.38 94 THR A C 1
ATOM 768 O O . THR A 1 94 ? -35.104 19.959 53.350 1.00 86.38 94 THR A O 1
ATOM 771 N N . GLU A 1 95 ? -36.146 21.027 55.025 1.00 81.94 95 GLU A N 1
ATOM 772 C CA . GLU A 1 95 ? -37.169 21.668 54.170 1.00 81.94 95 GLU A CA 1
ATOM 773 C C . GLU A 1 95 ? -36.574 22.600 53.095 1.00 81.94 95 GLU A C 1
ATOM 775 O O . GLU A 1 95 ? -37.233 22.896 52.101 1.00 81.94 95 GLU A O 1
ATOM 780 N N . ASN A 1 96 ? -35.312 23.014 53.262 1.00 84.19 96 ASN A N 1
ATOM 781 C CA . ASN A 1 96 ? -34.644 23.998 52.411 1.00 84.19 96 ASN A CA 1
ATOM 782 C C . ASN A 1 96 ? -33.366 23.471 51.747 1.00 84.19 96 ASN A C 1
ATOM 784 O O . ASN A 1 96 ? -32.780 24.201 50.950 1.00 84.19 96 ASN A O 1
ATOM 788 N N . THR A 1 97 ? -32.912 22.257 52.078 1.00 84.12 97 THR A N 1
ATOM 789 C CA . THR A 1 97 ? -31.639 21.706 51.593 1.00 84.12 97 THR A CA 1
ATOM 790 C C . THR A 1 97 ? -31.841 20.345 50.949 1.00 84.12 97 THR A C 1
ATOM 792 O O . THR A 1 97 ? -32.226 19.374 51.605 1.00 84.12 97 THR A O 1
ATOM 795 N N . ASP A 1 98 ? -31.460 20.250 49.681 1.00 87.94 98 ASP A N 1
ATOM 796 C CA . ASP A 1 98 ? -31.470 19.023 48.903 1.00 87.94 98 ASP A CA 1
ATOM 797 C C . ASP A 1 98 ? -30.058 18.578 48.545 1.00 87.94 98 ASP A C 1
ATOM 799 O O . ASP A 1 98 ? -29.215 19.358 48.101 1.00 87.94 98 ASP A O 1
ATOM 803 N N . VAL A 1 99 ? -29.820 17.279 48.679 1.00 88.19 99 VAL A N 1
ATOM 804 C CA . VAL A 1 99 ? -28.606 16.623 48.206 1.00 88.19 99 VAL A CA 1
ATOM 805 C C . VAL A 1 99 ? -28.959 15.773 46.998 1.00 88.19 99 VAL A C 1
ATOM 807 O O . VAL A 1 99 ? -29.929 15.016 47.006 1.00 88.19 99 VAL A O 1
ATOM 810 N N . THR A 1 100 ? -28.157 15.877 45.946 1.00 89.44 100 THR A N 1
ATOM 811 C CA . THR A 1 100 ? -28.284 15.084 44.727 1.00 89.44 100 THR A CA 1
ATOM 812 C C . THR A 1 100 ? -27.036 14.242 44.519 1.00 89.44 100 THR A C 1
ATOM 814 O O . THR A 1 100 ? -25.910 14.711 44.670 1.00 89.44 100 THR A O 1
ATOM 817 N N . LEU A 1 101 ? -27.252 12.984 44.155 1.00 88.69 101 LEU A N 1
ATOM 818 C CA . LEU A 1 101 ? -26.226 12.053 43.720 1.00 88.69 101 LEU A CA 1
ATOM 819 C C . LEU A 1 101 ? -26.567 11.612 42.302 1.00 88.69 101 LEU A C 1
ATOM 821 O O . LEU A 1 101 ? -27.701 11.234 42.008 1.00 88.69 101 LEU A O 1
ATOM 825 N N . PHE A 1 102 ? -25.576 11.636 41.430 1.00 89.06 102 PHE A N 1
ATOM 826 C CA . PHE A 1 102 ? -25.685 11.186 40.055 1.00 89.06 102 PHE A CA 1
ATOM 827 C C . PHE A 1 102 ? -24.508 10.280 39.727 1.00 89.06 102 PHE A C 1
ATOM 829 O O . PHE A 1 102 ? -23.363 10.632 39.995 1.00 89.06 102 PHE A O 1
ATOM 836 N N . GLY A 1 103 ? -24.788 9.132 39.125 1.00 89.31 103 GLY A N 1
ATOM 837 C CA . GLY A 1 103 ? -23.795 8.170 38.680 1.00 89.31 103 GLY A CA 1
ATOM 838 C C . GLY A 1 103 ? -24.159 7.623 37.309 1.00 89.31 103 GLY A C 1
ATOM 839 O O . GLY A 1 103 ? -25.296 7.216 37.073 1.00 89.31 103 GLY A O 1
ATOM 840 N N . VAL A 1 104 ? -23.186 7.588 36.408 1.00 88.62 104 VAL A N 1
ATOM 841 C CA . VAL A 1 104 ? -23.286 6.881 35.130 1.00 88.62 104 VAL A CA 1
ATOM 842 C C . VAL A 1 104 ? -22.054 6.023 34.916 1.00 88.62 104 VAL A C 1
ATOM 844 O O . VAL A 1 104 ? -20.941 6.427 35.249 1.00 88.62 104 VAL A O 1
ATOM 847 N N . TYR A 1 105 ? -22.272 4.849 34.343 1.00 86.81 105 TYR A N 1
ATOM 848 C CA . TYR A 1 105 ? -21.237 3.938 33.880 1.00 86.81 105 TYR A CA 1
ATOM 849 C C . TYR A 1 105 ? -21.589 3.494 32.463 1.00 86.81 105 TYR A C 1
ATOM 851 O O . TYR A 1 105 ? -22.737 3.153 32.179 1.00 86.81 105 TYR A O 1
ATOM 859 N N . GLN A 1 106 ? -20.616 3.528 31.566 1.00 85.88 106 GLN A N 1
ATOM 860 C CA . GLN A 1 106 ? -20.756 3.108 30.182 1.00 85.88 106 GLN A CA 1
ATOM 861 C C . GLN A 1 106 ? -19.554 2.240 29.824 1.00 85.88 106 GLN A C 1
ATOM 863 O O . GLN A 1 106 ? -18.420 2.678 29.987 1.00 85.88 106 GLN A O 1
ATOM 868 N N . ASN A 1 107 ? -19.800 1.036 29.322 1.00 81.94 107 ASN A N 1
ATOM 869 C CA . ASN A 1 107 ? -18.789 0.186 28.707 1.00 81.94 107 ASN A CA 1
ATOM 870 C C . ASN A 1 107 ? -19.145 0.013 27.224 1.00 81.94 107 ASN A C 1
ATOM 872 O O . ASN A 1 107 ? -20.307 -0.237 26.875 1.00 81.94 107 ASN A O 1
ATOM 876 N N . ARG A 1 108 ? -18.148 0.201 26.359 1.00 80.81 108 ARG A N 1
ATOM 877 C CA . ARG A 1 108 ? -18.250 -0.004 24.917 1.00 80.81 108 ARG A CA 1
ATOM 878 C C . ARG A 1 108 ? -17.147 -0.950 24.463 1.00 80.81 108 ARG A C 1
ATOM 880 O O . ARG A 1 108 ? -15.981 -0.566 24.511 1.00 80.81 108 ARG A O 1
ATOM 887 N N . ILE A 1 109 ? -17.547 -2.096 23.916 1.00 78.75 109 ILE A N 1
ATOM 888 C CA . ILE A 1 109 ? -16.663 -3.032 23.218 1.00 78.75 109 ILE A CA 1
ATOM 889 C C . ILE A 1 109 ? -16.945 -2.907 21.721 1.00 78.75 109 ILE A C 1
ATOM 891 O O . ILE A 1 109 ? -18.086 -3.058 21.281 1.00 78.75 109 ILE A O 1
ATOM 895 N N . SER A 1 110 ? -15.915 -2.599 20.940 1.00 72.81 110 SER A N 1
ATOM 896 C CA . SER A 1 110 ? -15.986 -2.511 19.481 1.00 72.81 110 SER A CA 1
ATOM 897 C C . SER A 1 110 ? -14.885 -3.359 18.862 1.00 72.81 110 SER A C 1
ATOM 899 O O . SER A 1 110 ? -13.732 -3.234 19.265 1.00 72.81 110 SER A O 1
ATOM 901 N N . ASP A 1 111 ? -15.233 -4.156 17.856 1.00 75.62 111 ASP A N 1
ATOM 902 C CA . ASP A 1 111 ? -14.289 -4.965 17.074 1.00 75.62 111 ASP A CA 1
ATOM 903 C C . ASP A 1 111 ? -14.361 -4.539 15.602 1.00 75.62 111 ASP A C 1
ATOM 905 O O . ASP A 1 111 ? -15.427 -4.581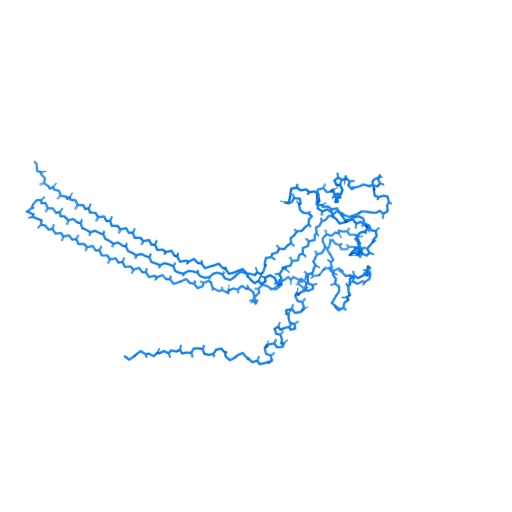 14.988 1.00 75.62 111 ASP A O 1
ATOM 909 N N . GLN A 1 112 ? -13.246 -4.069 15.047 1.00 64.56 112 GLN A N 1
ATOM 910 C CA . GLN A 1 112 ? -13.120 -3.678 13.646 1.00 64.56 112 GLN A CA 1
ATOM 911 C C . GLN A 1 112 ? -12.111 -4.579 12.941 1.00 64.56 112 GLN A C 1
ATOM 913 O O . GLN A 1 112 ? -10.903 -4.431 13.129 1.00 64.56 112 GLN A O 1
ATOM 918 N N . LEU A 1 113 ? -12.609 -5.442 12.057 1.00 69.31 113 LEU A N 1
ATOM 919 C CA . LEU A 1 113 ? -11.784 -6.184 11.115 1.00 69.31 113 LEU A CA 1
ATOM 920 C C . LEU A 1 113 ? -11.680 -5.412 9.804 1.00 69.31 113 LEU A C 1
ATOM 922 O O . LEU A 1 113 ? -12.676 -5.152 9.121 1.00 69.31 113 LEU A O 1
ATOM 926 N N . LEU A 1 114 ? -10.454 -5.017 9.494 1.00 66.50 114 LEU A N 1
ATOM 927 C CA . LEU A 1 114 ? -10.085 -4.280 8.302 1.00 66.50 114 LEU A CA 1
ATOM 928 C C . LEU A 1 114 ? -9.211 -5.159 7.414 1.00 66.50 114 LEU A C 1
ATOM 930 O O . LEU A 1 114 ? -8.310 -5.851 7.896 1.00 66.50 114 LEU A O 1
ATOM 934 N N . ALA A 1 115 ? -9.388 -5.001 6.103 1.00 71.62 115 ALA A N 1
ATOM 935 C CA . ALA A 1 115 ? -8.582 -5.692 5.114 1.00 71.62 115 ALA A CA 1
ATOM 936 C C . ALA A 1 115 ? -7.073 -5.525 5.380 1.00 71.62 115 ALA A C 1
ATOM 938 O O . ALA A 1 115 ? -6.653 -4.465 5.894 1.00 71.62 115 ALA A O 1
ATOM 939 N N . PRO A 1 116 ? -6.258 -6.523 4.984 1.00 75.81 116 PRO A N 1
ATOM 940 C CA . PRO A 1 116 ? -4.819 -6.535 5.209 1.00 75.81 116 PRO A CA 1
ATOM 941 C C . PRO A 1 116 ? -4.145 -5.245 4.766 1.00 75.81 116 PRO A C 1
ATOM 943 O O . PRO A 1 116 ? -4.593 -4.575 3.822 1.00 75.81 116 PRO A O 1
ATOM 946 N N . MET A 1 117 ? -3.082 -4.880 5.481 1.00 77.06 117 MET A N 1
ATOM 947 C CA . MET A 1 117 ? -2.410 -3.602 5.277 1.00 77.06 117 MET A CA 1
ATOM 948 C C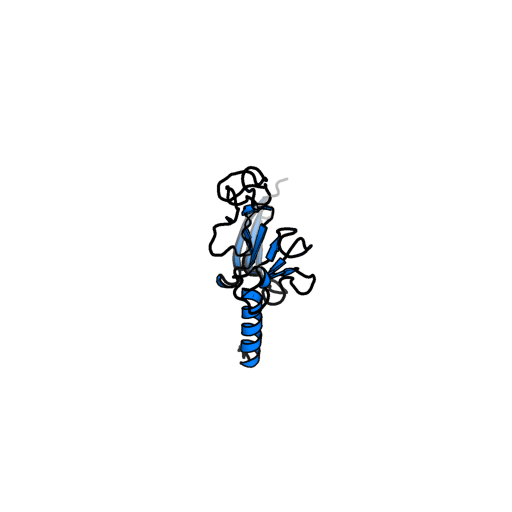 . MET A 1 117 ? -1.936 -3.452 3.817 1.00 77.06 117 MET A C 1
ATOM 950 O O . MET A 1 117 ? -1.343 -4.385 3.262 1.00 77.06 117 MET A O 1
ATOM 954 N N . PRO A 1 118 ? -2.219 -2.311 3.162 1.00 82.38 118 PRO A N 1
ATOM 955 C CA . PRO A 1 118 ? -1.623 -2.022 1.872 1.00 82.38 118 PRO A CA 1
ATOM 956 C C . PRO A 1 118 ? -0.153 -1.635 2.063 1.00 82.38 118 PRO A C 1
ATOM 958 O O . PRO A 1 118 ? 0.195 -0.917 2.998 1.00 82.38 118 PRO A O 1
ATOM 961 N N . LEU A 1 119 ? 0.689 -2.096 1.152 1.00 81.88 119 LEU A N 1
ATOM 962 C CA . LEU A 1 119 ? 2.051 -1.641 0.950 1.00 81.88 119 LEU A CA 1
ATOM 963 C C . LEU A 1 119 ? 2.073 -0.858 -0.357 1.00 81.88 119 LEU A C 1
ATOM 965 O O . LEU A 1 119 ? 1.798 -1.425 -1.413 1.00 81.88 119 LEU A O 1
ATOM 969 N N . PHE A 1 120 ? 2.421 0.416 -0.269 1.00 84.88 120 PHE A N 1
ATOM 970 C CA . PHE A 1 120 ? 2.726 1.254 -1.417 1.00 84.88 120 PHE A CA 1
ATOM 971 C C . PHE A 1 120 ? 4.199 1.640 -1.351 1.00 84.88 120 PHE A C 1
ATOM 973 O O . PHE A 1 120 ? 4.700 1.905 -0.265 1.00 84.88 120 PHE A O 1
ATOM 980 N N . TYR A 1 121 ? 4.890 1.635 -2.483 1.00 85.69 121 TYR A N 1
ATOM 981 C CA . TYR A 1 121 ? 6.302 1.992 -2.593 1.00 85.69 121 TYR A CA 1
ATOM 982 C C . TYR A 1 121 ? 6.489 2.872 -3.827 1.00 85.69 121 TYR A C 1
ATOM 984 O O . TYR A 1 121 ? 5.941 2.544 -4.878 1.00 85.69 121 TYR A O 1
ATOM 992 N N . GLY A 1 122 ? 7.208 3.986 -3.712 1.00 86.00 122 GLY A N 1
ATOM 993 C CA . GLY A 1 122 ? 7.339 4.979 -4.784 1.00 86.00 122 GLY A CA 1
ATOM 994 C C . GLY A 1 122 ? 6.510 6.248 -4.560 1.00 86.00 122 GLY A C 1
ATOM 995 O O . GLY A 1 122 ? 6.316 7.010 -5.499 1.00 86.00 122 GLY A O 1
ATOM 996 N N . PHE A 1 123 ? 5.991 6.483 -3.351 1.00 86.19 123 PHE A N 1
ATOM 997 C CA . PHE A 1 123 ? 5.256 7.710 -3.001 1.00 86.19 123 PHE A CA 1
ATOM 998 C C . PHE A 1 123 ? 6.146 8.769 -2.328 1.00 86.19 123 PHE A C 1
ATOM 1000 O O . PHE A 1 123 ? 5.713 9.908 -2.171 1.00 86.19 123 PHE A O 1
ATOM 1007 N N . GLY A 1 124 ? 7.376 8.413 -1.944 1.00 74.69 124 GLY A N 1
ATOM 1008 C CA . GLY A 1 124 ? 8.277 9.275 -1.173 1.00 74.69 124 GLY A CA 1
ATOM 1009 C C . GLY A 1 124 ? 7.859 9.432 0.296 1.00 74.69 124 GLY A C 1
ATOM 1010 O O . GLY A 1 124 ? 8.324 10.344 0.980 1.00 74.69 124 GLY A O 1
ATOM 1011 N N . ASP A 1 125 ? 6.964 8.567 0.779 1.00 75.19 125 ASP A N 1
ATOM 1012 C CA . ASP A 1 125 ? 6.341 8.645 2.106 1.00 75.19 125 ASP A CA 1
ATOM 1013 C C . ASP A 1 125 ? 7.274 8.114 3.216 1.00 75.19 125 ASP A C 1
ATOM 1015 O O . ASP A 1 125 ? 7.108 8.443 4.391 1.00 75.19 125 ASP A O 1
ATOM 1019 N N . PHE A 1 126 ? 8.303 7.332 2.860 1.00 72.00 126 PHE A N 1
ATOM 1020 C CA . PHE A 1 126 ? 9.267 6.744 3.798 1.00 72.00 126 PHE A CA 1
ATOM 1021 C C . PHE A 1 126 ? 10.536 7.589 4.006 1.00 72.00 126 PHE A C 1
ATOM 1023 O O . PHE A 1 126 ? 11.493 7.120 4.626 1.00 72.00 126 PHE A O 1
ATOM 1030 N N . GLY A 1 127 ? 10.550 8.845 3.544 1.00 65.88 127 GLY A N 1
ATOM 1031 C CA . GLY A 1 127 ? 11.635 9.794 3.823 1.00 65.88 127 GLY A CA 1
ATOM 1032 C C . GLY A 1 127 ? 12.912 9.570 3.006 1.00 65.88 127 GLY A C 1
ATOM 1033 O O . GLY A 1 127 ? 14.000 9.924 3.463 1.00 65.88 127 GLY A O 1
ATOM 1034 N N . GLY A 1 128 ? 12.788 8.996 1.809 1.00 76.62 128 GLY A N 1
ATOM 1035 C CA . GLY A 1 128 ? 13.881 8.801 0.860 1.00 76.62 128 GLY A CA 1
ATOM 1036 C C . GLY A 1 128 ? 13.365 8.481 -0.540 1.00 76.62 128 GLY A C 1
ATOM 1037 O O . GLY A 1 128 ? 12.157 8.405 -0.757 1.00 76.62 128 GLY A O 1
ATOM 1038 N N . SER A 1 129 ? 14.289 8.298 -1.477 1.00 84.31 129 SER A N 1
ATOM 1039 C CA . SER A 1 129 ? 13.975 7.979 -2.868 1.00 84.31 129 SER A CA 1
ATOM 1040 C C . SER A 1 129 ? 13.584 6.503 -3.003 1.00 84.31 129 SER A C 1
ATOM 1042 O O . SER A 1 129 ? 14.327 5.604 -2.598 1.00 84.31 129 SER A O 1
ATOM 1044 N N . GLU A 1 130 ? 12.406 6.238 -3.562 1.00 86.38 130 GLU A N 1
ATOM 1045 C CA . GLU A 1 130 ? 11.739 4.923 -3.514 1.00 86.38 130 GLU A CA 1
ATOM 1046 C C . GLU A 1 130 ? 11.692 4.239 -4.891 1.00 86.38 130 GLU A C 1
ATOM 1048 O O . GLU A 1 130 ? 10.687 3.656 -5.303 1.00 86.38 130 GLU A O 1
ATOM 1053 N N . GLY A 1 131 ? 12.798 4.327 -5.629 1.00 88.25 131 GLY A N 1
ATOM 1054 C CA . GLY A 1 131 ? 12.950 3.664 -6.921 1.00 88.25 131 GLY A CA 1
ATOM 1055 C C . GLY A 1 131 ? 13.268 2.165 -6.819 1.00 88.25 131 GLY A C 1
ATOM 1056 O O . GLY A 1 131 ? 13.694 1.651 -5.785 1.00 88.25 131 GLY A O 1
ATOM 1057 N N . ILE A 1 132 ? 13.123 1.451 -7.936 1.00 89.50 132 ILE A N 1
ATOM 1058 C CA . ILE A 1 132 ? 13.622 0.085 -8.120 1.00 89.50 132 ILE A CA 1
ATOM 1059 C C . ILE A 1 132 ? 14.664 0.115 -9.236 1.00 89.50 132 ILE A C 1
ATOM 1061 O O . ILE A 1 132 ? 14.347 0.364 -10.400 1.00 89.50 132 ILE A O 1
ATOM 1065 N N . SER A 1 133 ? 15.909 -0.200 -8.875 1.00 90.38 133 SER A N 1
ATOM 1066 C CA . SER A 1 133 ? 17.009 -0.191 -9.834 1.00 90.38 133 SER A CA 1
ATOM 1067 C C . SER A 1 133 ? 16.766 -1.138 -11.007 1.00 90.38 133 SER A C 1
ATOM 1069 O O . SER A 1 133 ? 16.296 -2.269 -10.839 1.00 90.38 133 SER A O 1
ATOM 1071 N N . ARG A 1 134 ? 17.203 -0.719 -12.194 1.00 90.06 134 ARG A N 1
ATOM 1072 C CA . ARG A 1 134 ? 17.359 -1.580 -13.372 1.00 90.06 134 ARG A CA 1
ATOM 1073 C C . ARG A 1 134 ? 18.176 -2.844 -13.098 1.00 90.06 134 ARG A C 1
ATOM 1075 O O . ARG A 1 134 ? 17.930 -3.876 -13.711 1.00 90.06 134 ARG A O 1
ATOM 1082 N N . ASN A 1 135 ? 19.156 -2.760 -12.198 1.00 88.50 135 ASN A N 1
ATOM 1083 C CA . ASN A 1 135 ? 20.058 -3.868 -11.877 1.00 88.50 135 ASN A CA 1
ATOM 1084 C C . ASN A 1 135 ? 19.495 -4.805 -10.797 1.00 88.50 135 ASN A C 1
ATOM 1086 O O . ASN A 1 135 ? 20.180 -5.735 -10.370 1.00 88.50 135 ASN A O 1
ATOM 1090 N N . ASN A 1 136 ? 18.277 -4.556 -10.312 1.00 86.06 136 ASN A N 1
ATOM 1091 C CA . ASN A 1 136 ? 17.648 -5.420 -9.328 1.00 86.06 136 ASN A CA 1
ATOM 1092 C C . ASN A 1 136 ? 17.343 -6.795 -9.965 1.00 86.06 136 ASN A C 1
ATOM 1094 O O . ASN A 1 136 ? 16.670 -6.832 -10.994 1.00 86.06 136 ASN A O 1
ATOM 1098 N N . PRO A 1 137 ? 17.758 -7.927 -9.359 1.00 84.69 137 PRO A N 1
ATOM 1099 C CA . PRO A 1 137 ? 17.442 -9.270 -9.862 1.00 84.69 137 PRO A CA 1
ATOM 1100 C C . PRO A 1 137 ? 15.944 -9.545 -10.059 1.00 84.69 137 PRO A C 1
ATOM 1102 O O . PRO A 1 137 ? 15.577 -10.425 -10.831 1.00 84.69 137 PRO A O 1
ATOM 1105 N N . TYR A 1 138 ? 15.083 -8.804 -9.358 1.00 83.06 138 TYR A N 1
ATOM 1106 C CA . TYR A 1 138 ? 13.628 -8.905 -9.451 1.00 83.06 138 TYR A CA 1
ATOM 1107 C C . TYR A 1 138 ? 13.003 -7.910 -10.444 1.00 83.06 138 TYR A C 1
ATOM 1109 O O . TYR A 1 138 ? 11.780 -7.859 -10.554 1.00 83.06 138 TYR A O 1
ATOM 1117 N N . ASN A 1 139 ? 13.810 -7.121 -11.164 1.00 87.50 139 ASN A N 1
ATOM 1118 C CA . ASN A 1 139 ? 13.361 -6.221 -12.223 1.00 87.50 139 ASN A CA 1
ATOM 1119 C C . ASN A 1 139 ? 13.676 -6.827 -13.608 1.00 87.50 139 ASN A C 1
ATOM 1121 O O . ASN A 1 139 ? 14.809 -6.727 -14.080 1.00 87.50 139 ASN A O 1
ATOM 1125 N N . PRO A 1 140 ? 12.691 -7.427 -14.297 1.00 88.56 140 PRO A N 1
ATOM 1126 C CA . PRO A 1 140 ? 12.917 -8.080 -15.583 1.00 88.56 140 PRO A CA 1
ATOM 1127 C C . PRO A 1 140 ? 12.894 -7.120 -16.784 1.00 88.56 140 PRO A C 1
ATOM 1129 O O . PRO A 1 140 ? 13.129 -7.558 -17.908 1.00 88.56 140 PRO A O 1
ATOM 1132 N N . PHE A 1 141 ? 12.584 -5.834 -16.584 1.00 90.38 141 PHE A N 1
ATOM 1133 C CA . PHE A 1 141 ? 12.359 -4.877 -17.675 1.00 90.38 141 PHE A CA 1
ATOM 1134 C C . PHE A 1 141 ? 13.631 -4.209 -18.180 1.00 90.38 141 PHE A C 1
ATOM 1136 O O . PHE A 1 141 ? 13.642 -3.672 -19.284 1.00 90.38 141 PHE A O 1
ATOM 1143 N N . GLY A 1 142 ? 14.704 -4.229 -17.388 1.00 89.38 142 GLY A N 1
ATOM 1144 C CA . GLY A 1 142 ? 15.955 -3.597 -17.792 1.00 89.38 142 GLY A CA 1
ATOM 1145 C C . GLY A 1 142 ? 15.850 -2.071 -17.919 1.00 89.38 142 GLY A C 1
ATOM 1146 O O . GLY A 1 142 ? 16.653 -1.478 -18.635 1.00 89.38 142 GLY A O 1
ATOM 1147 N N . ILE A 1 143 ? 14.903 -1.441 -17.216 1.00 92.81 143 ILE A N 1
ATOM 1148 C CA . ILE A 1 143 ? 14.745 0.017 -17.090 1.00 92.81 143 ILE A CA 1
ATOM 1149 C C . ILE A 1 143 ? 14.776 0.422 -15.617 1.00 92.81 143 ILE A C 1
ATOM 1151 O O . ILE A 1 143 ? 14.531 -0.409 -14.739 1.00 92.81 143 ILE A O 1
ATOM 1155 N N . GLU A 1 144 ? 15.074 1.688 -15.345 1.00 94.50 144 GLU A N 1
ATOM 1156 C CA . GLU A 1 144 ? 14.999 2.225 -13.986 1.00 94.50 144 GLU A CA 1
ATOM 1157 C C . GLU A 1 144 ? 13.544 2.533 -13.617 1.00 94.50 144 GLU A C 1
ATOM 1159 O O . GLU A 1 144 ? 12.862 3.264 -14.334 1.00 94.50 144 GLU A O 1
ATOM 1164 N N . PHE A 1 145 ? 13.061 2.002 -12.496 1.00 93.12 145 PHE A N 1
ATOM 1165 C CA . PHE A 1 145 ? 11.791 2.443 -11.931 1.00 93.12 145 PHE A CA 1
ATOM 1166 C C . PHE A 1 145 ? 12.052 3.521 -10.895 1.00 93.12 145 PHE A C 1
ATOM 1168 O O . PHE A 1 145 ? 12.809 3.315 -9.950 1.00 93.12 145 PHE A O 1
ATOM 1175 N N . CYS A 1 146 ? 11.401 4.655 -11.058 1.00 93.19 146 CYS A N 1
ATOM 1176 C CA . CYS A 1 146 ? 11.586 5.824 -10.219 1.00 93.19 146 CYS A CA 1
ATOM 1177 C C . CYS A 1 146 ? 10.311 6.104 -9.447 1.00 93.19 146 CYS A C 1
ATOM 1179 O O . CYS A 1 146 ? 9.218 5.772 -9.908 1.00 93.19 146 CYS A O 1
ATOM 1181 N N . ASP A 1 147 ? 10.439 6.717 -8.282 1.00 91.94 147 ASP A N 1
ATOM 1182 C CA . ASP A 1 147 ? 9.269 7.114 -7.514 1.00 91.94 147 ASP A CA 1
ATOM 1183 C C . ASP A 1 147 ? 8.441 8.197 -8.236 1.00 91.94 147 ASP A C 1
ATOM 1185 O O . ASP A 1 147 ? 8.785 8.703 -9.314 1.00 91.94 147 ASP A O 1
ATOM 1189 N N . LEU A 1 148 ? 7.306 8.558 -7.643 1.00 89.94 148 LEU A N 1
ATOM 1190 C CA . LEU A 1 148 ? 6.412 9.597 -8.148 1.00 89.94 148 LEU A CA 1
ATOM 1191 C C . LEU A 1 148 ? 7.050 10.993 -8.186 1.00 89.94 148 LEU A C 1
ATOM 1193 O O . LEU A 1 148 ? 6.575 11.844 -8.940 1.00 89.94 148 LEU A O 1
ATOM 1197 N N . ASN A 1 149 ? 8.124 11.224 -7.429 1.00 89.81 149 ASN A N 1
ATOM 1198 C CA . ASN A 1 149 ? 8.889 12.470 -7.467 1.00 89.81 149 ASN A CA 1
ATOM 1199 C C . ASN A 1 149 ? 9.924 12.472 -8.605 1.00 89.81 149 ASN A C 1
ATOM 1201 O O . ASN A 1 149 ? 10.548 13.499 -8.874 1.00 89.81 149 ASN A O 1
ATOM 1205 N N . GLY A 1 150 ? 10.069 11.350 -9.318 1.00 91.75 150 GLY A N 1
ATOM 1206 C CA . GLY A 1 150 ? 11.027 11.186 -10.402 1.00 91.75 150 GLY A CA 1
ATOM 1207 C C . GLY A 1 150 ? 12.445 10.936 -9.903 1.00 91.75 150 GLY A C 1
ATOM 1208 O O . GLY A 1 150 ? 13.394 11.273 -10.611 1.00 91.75 150 GLY A O 1
ATOM 1209 N N . GLU A 1 151 ? 12.606 10.361 -8.712 1.00 91.88 151 GLU A N 1
ATOM 1210 C CA . GLU A 1 151 ? 13.900 9.965 -8.166 1.00 91.88 151 GLU A CA 1
ATOM 1211 C C . GLU A 1 151 ? 14.091 8.442 -8.208 1.00 91.88 151 GLU A C 1
ATOM 1213 O O . GLU A 1 151 ? 13.179 7.641 -7.998 1.00 91.88 151 GLU A O 1
ATOM 1218 N N . SER A 1 152 ? 15.317 8.032 -8.513 1.00 91.75 152 SER A N 1
ATOM 1219 C CA . SER A 1 152 ? 15.775 6.641 -8.437 1.00 91.75 152 SER A CA 1
ATOM 1220 C C . SER A 1 152 ? 16.118 6.237 -7.005 1.00 91.75 152 SER A C 1
ATOM 1222 O O . SER A 1 152 ? 16.317 7.087 -6.143 1.00 91.75 152 SER A O 1
ATOM 1224 N N . VAL A 1 153 ? 16.342 4.942 -6.765 1.00 88.88 153 VAL A N 1
ATOM 1225 C CA . VAL A 1 153 ? 16.819 4.434 -5.460 1.00 88.88 153 VAL A CA 1
ATOM 1226 C C . VAL A 1 153 ? 18.174 5.023 -5.024 1.00 88.88 153 VAL A C 1
ATOM 1228 O O . VAL A 1 153 ? 18.540 4.971 -3.854 1.00 88.88 153 VAL A O 1
ATOM 1231 N N . GLU A 1 154 ? 18.938 5.590 -5.963 1.00 89.75 154 GLU A N 1
ATOM 1232 C CA . GLU A 1 154 ? 20.231 6.237 -5.711 1.00 89.75 154 GLU A CA 1
ATOM 1233 C C . GLU A 1 154 ? 20.104 7.737 -5.376 1.00 89.75 154 GLU A C 1
ATOM 1235 O O . GLU A 1 154 ? 21.123 8.412 -5.226 1.00 89.75 154 GLU A O 1
ATOM 1240 N N . GLY A 1 155 ? 18.885 8.289 -5.315 1.00 89.19 155 GLY A N 1
ATOM 1241 C CA . GLY A 1 155 ? 18.646 9.725 -5.112 1.00 89.19 155 GLY A CA 1
ATOM 1242 C C . GLY A 1 155 ? 18.990 10.593 -6.323 1.00 89.19 155 GLY A C 1
ATOM 1243 O O . GLY A 1 155 ? 19.221 11.795 -6.201 1.00 89.19 155 GLY A O 1
ATOM 1244 N N . LYS A 1 156 ? 19.071 9.989 -7.513 1.00 91.12 156 LYS A N 1
ATOM 1245 C CA . LYS A 1 156 ? 19.280 10.709 -8.776 1.00 91.12 156 LYS A CA 1
ATOM 1246 C C . LYS A 1 156 ? 17.956 10.935 -9.481 1.00 91.12 156 LYS A C 1
ATOM 1248 O O . LYS A 1 156 ? 17.145 10.013 -9.559 1.00 91.12 156 LYS A O 1
ATOM 1253 N N . ALA A 1 157 ? 17.803 12.114 -10.081 1.00 93.12 157 ALA A N 1
ATOM 1254 C CA . ALA A 1 157 ? 16.676 12.425 -10.950 1.00 93.12 157 ALA A CA 1
ATOM 1255 C C . ALA A 1 157 ? 16.627 11.479 -12.159 1.00 93.12 157 ALA A C 1
ATOM 1257 O O . ALA A 1 157 ? 17.645 11.237 -12.817 1.00 93.12 157 ALA A O 1
ATOM 1258 N N . CYS A 1 158 ? 15.439 10.990 -12.482 1.00 93.44 158 CYS A N 1
ATOM 1259 C CA . CYS A 1 158 ? 15.213 10.105 -13.608 1.00 93.44 158 CYS A CA 1
ATOM 1260 C C . CYS A 1 158 ? 15.045 10.887 -14.905 1.00 93.44 158 CYS A C 1
ATOM 1262 O O . CYS A 1 158 ? 14.065 11.597 -15.123 1.00 93.44 158 CYS A O 1
ATOM 1264 N N . ASN A 1 159 ? 16.072 10.793 -15.742 1.00 94.44 159 ASN A N 1
ATOM 1265 C CA . ASN A 1 159 ? 16.186 11.449 -17.034 1.00 94.44 159 ASN A CA 1
ATOM 1266 C C . ASN A 1 159 ? 17.163 10.662 -17.920 1.00 94.44 159 ASN A C 1
ATOM 1268 O O . ASN A 1 159 ? 17.922 9.821 -17.430 1.00 94.44 159 ASN A O 1
ATOM 1272 N N . ASP A 1 160 ? 17.197 10.989 -19.209 1.00 93.31 160 ASP A N 1
ATOM 1273 C CA . ASP A 1 160 ? 18.063 10.316 -20.186 1.00 93.31 160 ASP A CA 1
ATOM 1274 C C . ASP A 1 160 ? 19.565 10.463 -19.887 1.00 93.31 160 ASP A C 1
ATOM 1276 O O . ASP A 1 160 ? 20.363 9.634 -20.321 1.00 93.31 160 ASP A O 1
ATOM 1280 N N . ALA A 1 161 ? 19.974 11.494 -19.135 1.00 94.38 161 ALA A N 1
ATOM 1281 C CA . ALA A 1 161 ? 21.376 11.695 -18.767 1.00 94.38 161 ALA A CA 1
ATOM 1282 C C . ALA A 1 161 ? 21.845 10.683 -17.707 1.00 94.38 161 ALA A C 1
ATOM 1284 O O . ALA A 1 161 ? 22.955 10.161 -17.802 1.00 94.38 161 ALA A O 1
ATOM 1285 N N . ASN A 1 162 ? 20.999 10.385 -16.717 1.00 93.00 162 ASN A N 1
ATOM 1286 C CA . ASN A 1 162 ? 21.297 9.426 -15.653 1.00 93.00 162 ASN A CA 1
ATOM 1287 C C . ASN A 1 162 ? 20.930 7.986 -16.049 1.00 93.00 162 ASN A C 1
ATOM 1289 O O . ASN A 1 162 ? 21.634 7.047 -15.674 1.00 93.00 162 ASN A O 1
ATOM 1293 N N . TYR A 1 163 ? 19.862 7.810 -16.836 1.00 93.44 163 TYR A N 1
ATOM 1294 C CA . TYR A 1 163 ? 19.307 6.509 -17.221 1.00 93.44 163 TYR A CA 1
ATOM 1295 C C . TYR A 1 163 ? 19.065 6.413 -18.736 1.00 93.44 163 TYR A C 1
ATOM 1297 O O . TYR A 1 163 ? 17.926 6.275 -19.182 1.00 93.44 163 TYR A O 1
ATOM 1305 N N . PRO A 1 164 ? 20.131 6.389 -19.558 1.00 91.31 164 PRO A N 1
ATOM 1306 C CA . PRO A 1 164 ? 20.015 6.361 -21.021 1.00 91.31 164 PRO A CA 1
ATOM 1307 C C . PRO A 1 164 ? 19.396 5.072 -21.584 1.00 91.31 164 PRO A C 1
ATOM 1309 O O . PRO A 1 164 ? 19.070 5.010 -22.763 1.00 91.31 164 PRO A O 1
ATOM 1312 N N . GLY A 1 165 ? 19.258 4.017 -20.771 1.00 87.69 165 GLY A N 1
ATOM 1313 C CA . GLY A 1 165 ? 18.590 2.778 -21.187 1.00 87.69 165 GLY A CA 1
ATOM 1314 C C . GLY A 1 165 ? 17.111 2.714 -20.816 1.00 87.69 165 GLY A C 1
ATOM 1315 O O . GLY A 1 165 ? 16.556 1.623 -20.830 1.00 87.69 165 GLY A O 1
ATOM 1316 N N . GLY A 1 166 ? 16.503 3.851 -20.473 1.00 92.69 166 GLY A N 1
ATOM 1317 C CA . GLY A 1 166 ? 15.083 3.963 -20.168 1.00 92.69 166 GLY A CA 1
ATOM 1318 C C . GLY A 1 166 ? 14.791 4.023 -18.673 1.00 92.69 166 GLY A C 1
AT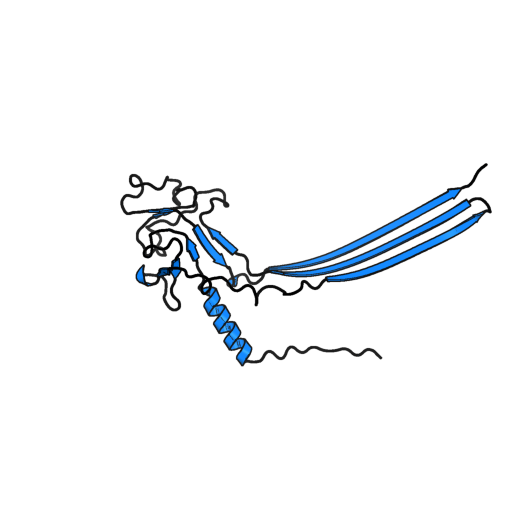OM 1319 O O . GLY A 1 166 ? 15.484 3.424 -17.844 1.00 92.69 166 GLY A O 1
ATOM 1320 N N . TYR A 1 167 ? 13.730 4.753 -18.352 1.00 93.69 167 TYR A N 1
ATOM 1321 C CA . TYR A 1 167 ? 13.199 4.910 -17.009 1.00 93.69 167 TYR A CA 1
ATOM 1322 C C . TYR A 1 167 ? 11.674 5.021 -17.060 1.00 93.69 167 TYR A C 1
ATOM 1324 O O . TYR A 1 167 ? 11.102 5.389 -18.088 1.00 93.69 167 TYR A O 1
ATOM 1332 N N . ALA A 1 168 ? 11.016 4.718 -15.948 1.00 93.50 168 ALA A N 1
ATOM 1333 C CA . ALA A 1 168 ? 9.594 4.957 -15.768 1.00 93.50 168 ALA A CA 1
ATOM 1334 C C . ALA A 1 168 ? 9.325 5.450 -14.347 1.00 93.50 168 ALA A C 1
ATOM 1336 O O . ALA A 1 168 ? 9.816 4.869 -13.382 1.00 93.50 168 ALA A O 1
ATOM 1337 N N . ASN A 1 169 ? 8.510 6.494 -14.225 1.00 92.44 169 ASN A N 1
ATOM 1338 C CA . ASN A 1 169 ? 8.118 7.056 -12.935 1.00 92.44 169 ASN A CA 1
ATOM 1339 C C . ASN A 1 169 ? 6.767 6.480 -12.525 1.00 92.44 169 ASN A C 1
ATOM 1341 O O . ASN A 1 169 ? 5.874 6.328 -13.365 1.00 92.44 169 ASN A O 1
ATOM 1345 N N . GLY A 1 170 ? 6.614 6.167 -11.246 1.00 91.62 170 GLY A N 1
ATOM 1346 C CA . GLY A 1 170 ? 5.418 5.496 -10.778 1.00 91.62 170 GLY A CA 1
ATOM 1347 C C . GLY A 1 170 ? 5.545 4.954 -9.371 1.00 91.62 170 GLY A C 1
ATOM 1348 O O . GLY A 1 170 ? 6.403 5.356 -8.591 1.00 91.62 170 GLY A O 1
ATOM 1349 N N . TRP A 1 171 ? 4.659 4.020 -9.060 1.00 88.94 171 TRP A N 1
ATOM 1350 C CA . TRP A 1 171 ? 4.619 3.369 -7.763 1.00 88.94 171 TRP A CA 1
ATOM 1351 C C . TRP A 1 171 ? 4.230 1.903 -7.901 1.00 88.94 171 TRP A C 1
ATOM 1353 O O . TRP A 1 171 ? 3.611 1.460 -8.869 1.00 88.94 171 TRP A O 1
ATOM 1363 N N . PHE A 1 172 ? 4.592 1.144 -6.885 1.00 86.69 172 PHE A N 1
ATOM 1364 C CA . PHE A 1 172 ? 4.232 -0.244 -6.688 1.00 86.69 172 PHE A CA 1
ATOM 1365 C C . PHE A 1 172 ? 3.238 -0.342 -5.533 1.00 86.69 172 PHE A C 1
ATOM 1367 O O . PHE A 1 172 ? 3.411 0.306 -4.501 1.00 86.69 172 PHE A O 1
ATOM 1374 N N . GLY A 1 173 ? 2.207 -1.167 -5.688 1.00 86.19 173 GLY A N 1
ATOM 1375 C CA . GLY A 1 173 ? 1.219 -1.440 -4.655 1.00 86.19 173 GLY A CA 1
ATOM 1376 C C . GLY A 1 173 ? 0.929 -2.925 -4.513 1.00 86.19 173 GLY A C 1
ATOM 1377 O O . GLY A 1 173 ? 0.709 -3.626 -5.499 1.00 86.19 173 GLY A O 1
ATOM 1378 N N . ARG A 1 174 ? 0.865 -3.413 -3.275 1.00 83.62 174 ARG A N 1
ATOM 1379 C CA . ARG A 1 174 ? 0.293 -4.730 -2.962 1.00 83.62 174 ARG A CA 1
ATOM 1380 C C . ARG A 1 174 ? -0.391 -4.726 -1.605 1.00 83.62 174 ARG A C 1
ATOM 1382 O O . ARG A 1 174 ? -0.132 -3.854 -0.785 1.00 83.62 174 ARG A O 1
ATOM 1389 N N . ARG A 1 175 ? -1.224 -5.723 -1.316 1.00 79.50 175 ARG A N 1
ATOM 1390 C CA . ARG A 1 175 ? -1.694 -5.977 0.056 1.00 79.50 175 ARG A CA 1
ATOM 1391 C C . ARG A 1 175 ? -0.897 -7.108 0.686 1.00 79.50 175 ARG A C 1
ATOM 1393 O O . ARG A 1 175 ? -0.641 -8.116 0.037 1.00 79.50 175 ARG A O 1
ATOM 1400 N N . LEU A 1 176 ? -0.500 -6.917 1.941 1.00 75.31 176 LEU A N 1
ATOM 1401 C CA . LEU A 1 176 ? 0.273 -7.886 2.715 1.00 75.31 176 LEU A CA 1
ATOM 1402 C C . LEU A 1 176 ? -0.666 -8.920 3.338 1.00 75.31 176 LEU A C 1
ATOM 1404 O O . LEU A 1 176 ? -0.911 -8.896 4.541 1.00 75.31 176 LEU A O 1
ATOM 1408 N N . LEU A 1 177 ? -1.224 -9.809 2.518 1.00 75.06 177 LEU A N 1
ATOM 1409 C CA . LEU A 1 177 ? -2.108 -10.878 3.001 1.00 75.06 177 LEU A CA 1
ATOM 1410 C C . LEU A 1 177 ? -1.374 -11.821 3.960 1.00 75.06 177 LEU A C 1
ATOM 1412 O O . LEU A 1 177 ? -1.971 -12.357 4.886 1.00 75.06 177 LEU A O 1
ATOM 1416 N N . GLU A 1 178 ? -0.061 -11.966 3.778 1.00 72.00 178 GLU A N 1
ATOM 1417 C CA . GLU A 1 178 ? 0.811 -12.769 4.634 1.00 72.00 178 GLU A CA 1
ATOM 1418 C C . GLU A 1 178 ? 0.926 -12.197 6.054 1.00 72.00 178 GLU A C 1
ATOM 1420 O O . GLU A 1 178 ? 1.188 -12.940 6.996 1.00 72.00 178 GLU A O 1
ATOM 1425 N N . ALA A 1 179 ? 0.724 -10.885 6.216 1.00 69.94 179 ALA A N 1
ATOM 1426 C CA . ALA A 1 179 ? 0.695 -10.226 7.521 1.00 69.94 179 ALA A CA 1
ATOM 1427 C C . ALA A 1 179 ? -0.674 -10.345 8.215 1.00 69.94 179 ALA A C 1
ATOM 1429 O O . ALA A 1 179 ? -0.816 -9.925 9.363 1.00 69.94 179 ALA A O 1
ATOM 1430 N N . GLY A 1 180 ? -1.667 -10.922 7.532 1.00 72.56 180 GLY A N 1
ATOM 1431 C CA . GLY A 1 180 ? -3.027 -11.066 8.022 1.00 72.56 180 GLY A CA 1
ATOM 1432 C C . GLY A 1 180 ? -3.845 -9.776 7.973 1.00 72.56 180 GLY A C 1
ATOM 1433 O O . GLY A 1 180 ? -3.416 -8.709 7.519 1.00 72.56 180 GLY A O 1
ATOM 1434 N N . GLU A 1 181 ? -5.084 -9.902 8.427 1.00 78.38 181 GLU A N 1
ATOM 1435 C CA . GLU A 1 181 ? -6.030 -8.799 8.541 1.00 78.38 181 GLU A CA 1
ATOM 1436 C C . GLU A 1 181 ? -5.688 -7.890 9.722 1.00 78.38 181 GLU A C 1
ATOM 1438 O O . GLU A 1 181 ? -5.040 -8.282 10.695 1.00 78.38 181 GLU A O 1
ATOM 1443 N N . ARG A 1 182 ? -6.148 -6.643 9.647 1.00 79.31 182 ARG A N 1
ATOM 1444 C CA . ARG A 1 182 ? -5.971 -5.678 10.730 1.00 79.31 182 ARG A CA 1
ATOM 1445 C C . ARG A 1 182 ? -7.180 -5.766 11.650 1.00 79.31 182 ARG A C 1
ATOM 1447 O O . ARG A 1 182 ? -8.248 -5.278 11.293 1.00 79.31 182 ARG A O 1
ATOM 1454 N N . ASN A 1 183 ? -6.998 -6.365 12.823 1.00 77.75 183 ASN A N 1
ATOM 1455 C CA . ASN A 1 183 ? -8.020 -6.397 13.864 1.00 77.75 183 ASN A CA 1
ATOM 1456 C C . ASN A 1 183 ? -7.783 -5.273 14.886 1.00 77.75 183 ASN A C 1
ATOM 1458 O O . ASN A 1 183 ? -6.715 -5.192 15.499 1.00 77.75 183 ASN A O 1
ATOM 1462 N N . PHE A 1 184 ? -8.777 -4.405 15.059 1.00 71.06 184 PHE A N 1
ATOM 1463 C CA . PHE A 1 184 ? -8.765 -3.321 16.029 1.00 71.06 184 PHE A CA 1
ATOM 1464 C C . PHE A 1 184 ? -9.902 -3.488 17.042 1.00 71.06 184 PHE A C 1
ATOM 1466 O O . PHE A 1 184 ? -11.061 -3.178 16.763 1.00 71.06 184 PHE A O 1
ATOM 1473 N N . ILE A 1 185 ? -9.536 -3.952 18.239 1.00 77.44 185 ILE A N 1
ATOM 1474 C CA . ILE A 1 185 ? -10.450 -4.157 19.366 1.00 77.44 185 ILE A CA 1
ATOM 1475 C C . ILE A 1 185 ? -10.303 -2.987 20.337 1.00 77.44 185 ILE A C 1
ATOM 1477 O O . ILE A 1 185 ? -9.210 -2.700 20.825 1.00 77.44 185 ILE A O 1
ATOM 1481 N N . GLN A 1 186 ? -11.414 -2.323 20.641 1.00 72.50 186 GLN A N 1
ATOM 1482 C CA . GLN A 1 186 ? -11.480 -1.269 21.646 1.00 72.50 186 GLN A CA 1
ATOM 1483 C C . GLN A 1 186 ? -12.446 -1.664 22.754 1.00 72.50 186 GLN A C 1
ATOM 1485 O O . GLN A 1 186 ? -13.641 -1.800 22.502 1.00 72.50 186 GLN A O 1
ATOM 1490 N N . ASP A 1 187 ? -11.934 -1.760 23.977 1.00 82.88 187 ASP A N 1
ATOM 1491 C CA . ASP A 1 187 ? -12.731 -1.814 25.201 1.00 82.88 187 ASP A CA 1
ATOM 1492 C C . ASP A 1 187 ? -12.560 -0.477 25.928 1.00 82.88 187 ASP A C 1
ATOM 1494 O O . ASP A 1 187 ? -11.450 -0.076 26.282 1.00 82.88 187 ASP A O 1
ATOM 1498 N N . THR A 1 188 ? -13.640 0.295 26.028 1.00 81.12 188 THR A N 1
ATOM 1499 C CA . THR A 1 188 ? -13.630 1.620 26.652 1.00 81.12 188 THR A CA 1
ATOM 1500 C C . THR A 1 188 ? -14.663 1.683 27.757 1.00 81.12 188 THR A C 1
ATOM 1502 O O . THR A 1 188 ? -15.866 1.579 27.508 1.00 81.12 188 THR A O 1
ATOM 1505 N N . GLU A 1 189 ? -14.186 1.966 28.963 1.00 85.12 189 GLU A N 1
ATOM 1506 C CA . GLU A 1 189 ? -15.017 2.203 30.134 1.00 85.12 189 GLU A CA 1
ATOM 1507 C C . GLU A 1 189 ? -15.047 3.692 30.469 1.00 85.12 189 GLU A C 1
ATOM 1509 O O . GLU A 1 189 ? -14.037 4.392 30.440 1.00 85.12 189 GLU A O 1
ATOM 1514 N N . THR A 1 190 ? -16.227 4.211 30.774 1.00 86.12 190 THR A N 1
ATOM 1515 C CA . THR A 1 190 ? -16.427 5.599 31.183 1.00 86.12 190 THR A CA 1
ATOM 1516 C C . THR A 1 190 ? -17.335 5.620 32.395 1.00 86.12 190 THR A C 1
ATOM 1518 O O . THR A 1 190 ? -18.456 5.119 32.349 1.00 86.12 190 THR A O 1
ATOM 1521 N N . TYR A 1 191 ? -16.874 6.239 33.477 1.00 88.31 191 TYR A N 1
ATOM 1522 C CA . TYR A 1 191 ? -17.674 6.484 34.669 1.00 88.31 191 TYR A CA 1
ATOM 1523 C C . TYR A 1 191 ? -17.735 7.985 34.951 1.00 88.31 191 TYR A C 1
ATOM 1525 O O . TYR A 1 191 ? -16.765 8.718 34.762 1.00 88.31 191 TYR A O 1
ATOM 1533 N N . ARG A 1 192 ? -18.888 8.463 35.413 1.00 89.00 192 ARG A N 1
ATOM 1534 C CA . ARG A 1 192 ? -19.046 9.828 35.921 1.00 89.00 192 ARG A CA 1
ATOM 1535 C C . ARG A 1 192 ? -19.910 9.788 37.166 1.00 89.00 192 ARG A C 1
ATOM 1537 O O . ARG A 1 192 ? -21.008 9.241 37.144 1.00 89.00 192 ARG A O 1
ATOM 1544 N N . VAL A 1 193 ? -19.418 10.425 38.220 1.00 89.31 193 VAL A N 1
ATOM 1545 C CA . VAL A 1 193 ? -20.137 10.627 39.477 1.00 89.31 193 VAL A CA 1
ATOM 1546 C C . VAL A 1 193 ? -20.217 12.127 39.735 1.00 89.31 193 VAL A C 1
ATOM 1548 O O . VAL A 1 193 ? -19.223 12.830 39.570 1.00 89.31 193 VAL A O 1
ATOM 1551 N N . ALA A 1 194 ? -21.394 12.622 40.100 1.00 89.62 194 ALA A N 1
ATOM 1552 C CA . ALA A 1 194 ? -21.612 14.007 40.486 1.00 89.62 194 ALA A CA 1
ATOM 1553 C C . ALA A 1 194 ? -22.420 14.072 41.785 1.00 89.62 194 ALA A C 1
ATOM 1555 O O . ALA A 1 194 ? -23.363 13.307 41.993 1.00 89.62 194 ALA A O 1
ATOM 1556 N N . LEU A 1 195 ? -22.027 15.003 42.646 1.00 90.38 195 LEU A N 1
ATOM 1557 C CA . LEU A 1 195 ? -22.661 15.311 43.919 1.00 90.38 195 LEU A CA 1
ATOM 1558 C C . LEU A 1 195 ? -23.048 16.788 43.888 1.00 90.38 195 LEU A C 1
ATOM 1560 O O . LEU A 1 195 ? -22.221 17.624 43.529 1.00 90.38 195 LEU A O 1
ATOM 1564 N N . GLY A 1 196 ? -24.289 17.104 44.236 1.00 89.12 196 GLY A N 1
ATOM 1565 C CA . GLY A 1 196 ? -24.785 18.477 44.268 1.00 89.12 196 GLY A CA 1
ATOM 1566 C C . GLY A 1 196 ? -25.536 18.761 45.557 1.00 89.12 196 GLY A C 1
ATOM 1567 O O . GLY A 1 196 ? -26.258 17.896 46.048 1.00 89.12 196 GLY A O 1
ATOM 1568 N N . VAL A 1 197 ? -25.381 19.974 46.081 1.00 90.25 197 VAL A N 1
ATOM 1569 C CA . VAL A 1 197 ? -26.150 20.487 47.218 1.00 90.25 197 VAL A CA 1
ATOM 1570 C C . VAL A 1 197 ? -26.863 21.744 46.754 1.00 90.25 197 VAL A C 1
ATOM 1572 O O . VAL A 1 197 ? -26.229 22.659 46.233 1.00 90.25 197 VAL A O 1
ATOM 1575 N N . GLU A 1 198 ? -28.175 21.774 46.924 1.00 86.06 198 GLU A N 1
ATOM 1576 C CA . GLU A 1 198 ? -29.019 22.916 46.600 1.00 86.06 198 GLU A CA 1
ATOM 1577 C C . GLU A 1 198 ? -29.665 23.404 47.898 1.00 86.06 198 GLU A C 1
ATOM 1579 O O . GLU A 1 198 ? -30.217 22.600 48.647 1.00 86.06 198 GLU A O 1
ATOM 1584 N N . SER A 1 199 ? -29.545 24.701 48.193 1.00 81.88 199 SER A N 1
ATOM 1585 C CA . SER A 1 199 ? -30.131 25.320 49.384 1.00 81.88 199 SER A CA 1
ATOM 1586 C C . SER A 1 199 ? -30.925 26.554 48.985 1.00 81.88 199 SER A C 1
ATOM 1588 O O . SER A 1 199 ? -30.401 27.429 48.293 1.00 81.88 199 SER A O 1
ATOM 1590 N N . GLN A 1 200 ? -32.188 26.614 49.400 1.00 77.06 200 GLN A N 1
ATOM 1591 C CA . GLN A 1 200 ? -33.060 27.758 49.155 1.00 77.06 200 GLN A CA 1
ATOM 1592 C C . GLN A 1 200 ? -33.094 28.658 50.395 1.00 77.06 200 GLN A C 1
ATOM 1594 O O . GLN A 1 200 ? -33.643 28.300 51.442 1.00 77.06 200 GLN A O 1
ATOM 1599 N N . HIS A 1 201 ? -32.498 29.843 50.259 1.00 71.25 201 HIS A N 1
ATOM 1600 C CA . HIS A 1 201 ? -32.586 30.947 51.214 1.00 71.25 201 HIS A CA 1
ATOM 1601 C C . HIS A 1 201 ? -33.337 32.105 50.540 1.00 71.25 201 HIS A C 1
ATOM 1603 O O . HIS A 1 201 ? -33.109 32.384 49.363 1.00 71.25 201 HIS A O 1
ATOM 1609 N N . TRP A 1 202 ? -34.258 32.726 51.279 1.00 58.41 202 TRP A N 1
ATOM 1610 C CA . TRP A 1 202 ? -35.044 33.895 50.868 1.00 58.41 202 TRP A CA 1
ATOM 1611 C C . TRP A 1 202 ? -34.328 35.206 51.184 1.00 58.41 202 TRP A C 1
ATOM 1613 O O . TRP A 1 202 ? -33.654 35.252 52.239 1.00 58.41 202 TRP A O 1
#

Secondary structure (DSSP, 8-state):
------------HHHHHHHHHHHHHHTT-EEEEETTSSTT-S-EEEPTT--S-SGGGEEE--TTTTS---TTTS-SS--EEEEEEEEEEEEEEETTEEEEEEEEEEEEEEEEEEPPPEEEESSSTTSS---B-TT-TT-TT-SEEE-TTSB-TTS-B-STTT-TT-EEEEEEEEE-GGG--EEEEEEEEEEEEEEEEEE---

Sequence (202 aa):
MWILKHSVMVIDHKQLLDQVLVDLQELLKVDLAYGGVVGDCSNFRRQKGTNGSSPSDFRCWTSPDDRFNYNPYNYVETPNERKNFYAKGRYSVTENTDVTLFGVYQNRISDQLLAPMPLFYGFGDFGGSEGISRNNPYNPFGIEFCDLNGESVEGKACNDANYPGGYANGWFGRRLLEAGERNFIQDTETYRVALGVESQHW

Foldseek 3Di:
DDDDDDPDPPCPPVNVVVVVVVLLVQVQLKKWQWAPLQPGARIKGAAPPDPQQASVRMDHDDPPPSDDDFVVQWDPDWDKDKDKDWDKDWDDPDPFKIKIKTKIKMKIKTKTWGHADKDKFQACPVVAWGKDQLPPSSNNRSFIEGHQVQAGNVRDHPDCVVTVVHYTYTMMMGGPCVVPIDMDIDIDMDMDMDMDMGGDDD